Protein AF-A0AAD5H334-F1 (afdb_monomer)

Secondary structure (DSSP, 8-state):
-HHHHHHHHT--TT---PPP----TTSS---EEE--TTSPPPEEE----SHHHHHHHHHHHH-PPPPHHHHHHHHHHHHHHHHHHTT-HHHHHHHHHHHHHT--SSSHHHHHHHHHHHHHHTT-HHHHHHHHHHHHHHSPTT-THHHHHHHHHHHHTT-HHHHHHHHHHHHHH-GGGGGSHHHHHHHHHHHHHHHHHHT--

Foldseek 3Di:
DLLLVLLVQLVFPPDDRDDDDDPCPPVQADWDWDDDPVRPDIDIGGRCHANVSSCVVCCVPPVRDDDPLSRQLSVLQVVLVVCVVVVVLVSSLVSLVVSVVSVDPGCNLVSLLSNLVSCVVVVNLVSSLVSLVVSVVSDDQPPCSSLLSNLSSCVSVLVLVVNVVSLVVSCVSPVCVCVDPSSVVSVVSSVVSVVVVVPPD

Nearest PDB structures (foldseek):
  5l0y-assembly2_B  TM=8.635E-01  e=3.531E-05  Thermochaetoides thermophila DSM 1495
  5l0y-assembly5_H  TM=8.875E-01  e=8.876E-05  Thermochaetoides thermophila DSM 1495
  5l0y-assembly1_A  TM=8.375E-01  e=4.959E-05  Thermochaetoides thermophila DSM 1495
  8rtc-assembly2_B  TM=5.142E-01  e=1.636E-01  Bacillus phage phi3T
  8rsv-assembly1_A  TM=4.887E-01  e=3.732E-01  Bacillus phage phi3T

Structure (mmCIF, N/CA/C/O backbone):
data_AF-A0AAD5H334-F1
#
_entry.id   AF-A0AAD5H334-F1
#
loop_
_atom_site.group_PDB
_atom_site.id
_atom_site.type_symbol
_atom_site.label_atom_id
_atom_site.label_alt_id
_atom_site.label_comp_id
_atom_site.label_asym_id
_atom_site.label_entity_id
_atom_site.label_seq_id
_atom_site.pdbx_PDB_ins_code
_atom_site.Cartn_x
_atom_site.Cartn_y
_atom_site.Cartn_z
_atom_site.occupancy
_atom_site.B_iso_or_equiv
_atom_site.auth_seq_id
_atom_site.auth_comp_id
_atom_site.auth_asym_id
_atom_site.auth_atom_id
_atom_site.pdbx_PDB_model_num
ATOM 1 N N . MET A 1 1 ? 2.059 -2.310 13.228 1.00 66.44 1 MET A N 1
ATOM 2 C CA . MET A 1 1 ? 1.045 -3.374 13.447 1.00 66.44 1 MET A CA 1
ATOM 3 C C . MET A 1 1 ? -0.263 -2.954 12.789 1.00 66.44 1 MET A C 1
ATOM 5 O O . MET A 1 1 ? -0.715 -1.853 13.058 1.00 66.44 1 MET A O 1
ATOM 9 N N . GLN A 1 2 ? -0.859 -3.772 11.913 1.00 74.19 2 GLN A N 1
ATOM 10 C CA . GLN A 1 2 ? -2.023 -3.352 11.103 1.00 74.19 2 GLN A CA 1
ATOM 11 C C . GLN A 1 2 ? -3.298 -3.103 11.928 1.00 74.19 2 GLN A C 1
ATOM 13 O O . GLN A 1 2 ? -4.082 -2.230 11.578 1.00 74.19 2 GLN A O 1
ATOM 18 N N . VAL A 1 3 ? -3.470 -3.823 13.042 1.00 79.19 3 VAL A N 1
ATOM 19 C CA . VAL A 1 3 ? -4.592 -3.620 13.978 1.00 79.19 3 VAL A CA 1
ATOM 20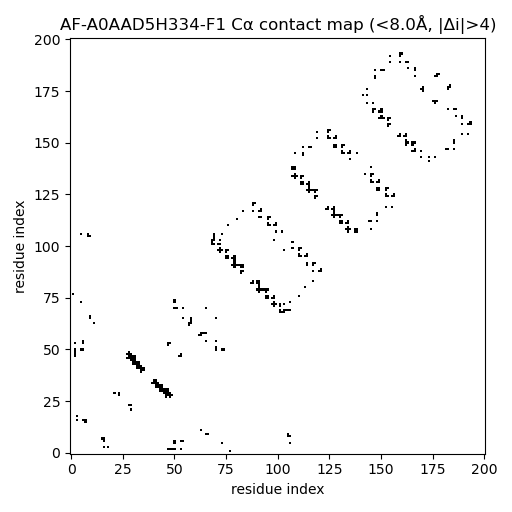 C C . VAL A 1 3 ? -4.486 -2.279 14.711 1.00 79.19 3 VAL A C 1
ATOM 22 O O . VAL A 1 3 ? -5.488 -1.610 14.919 1.00 79.19 3 VAL A O 1
ATOM 25 N N . LEU A 1 4 ? -3.264 -1.844 15.037 1.00 80.06 4 LEU A N 1
ATOM 26 C CA . LEU A 1 4 ? -3.029 -0.520 15.618 1.00 80.06 4 LEU A CA 1
ATOM 27 C C . LEU A 1 4 ? -3.427 0.590 14.639 1.00 80.06 4 LEU A C 1
ATOM 29 O O . LEU A 1 4 ? -4.038 1.571 15.044 1.00 80.06 4 LEU A O 1
ATOM 33 N N . GLN A 1 5 ? -3.083 0.430 13.356 1.00 80.75 5 GLN A N 1
ATOM 34 C CA . GLN A 1 5 ? -3.473 1.399 12.335 1.00 80.75 5 GLN A CA 1
ATOM 35 C C . GLN A 1 5 ? -4.995 1.439 12.172 1.00 80.75 5 GLN A C 1
ATOM 37 O O . GLN A 1 5 ? -5.550 2.522 12.166 1.00 80.75 5 GLN A O 1
ATOM 42 N N . PHE A 1 6 ? -5.673 0.286 12.171 1.00 84.19 6 PHE A N 1
ATOM 43 C CA . PHE A 1 6 ? -7.139 0.233 12.168 1.00 84.19 6 PHE A CA 1
ATOM 44 C C . PHE A 1 6 ? -7.762 1.005 13.344 1.00 84.19 6 PHE A C 1
ATOM 46 O O . PHE A 1 6 ? -8.665 1.807 13.141 1.00 84.19 6 PHE A O 1
ATOM 53 N N . ALA A 1 7 ? -7.246 0.821 14.563 1.00 82.19 7 ALA A N 1
ATOM 54 C CA . ALA A 1 7 ? -7.735 1.555 15.731 1.00 82.19 7 ALA A CA 1
ATOM 55 C C . ALA A 1 7 ? -7.525 3.078 15.614 1.00 82.19 7 ALA A C 1
ATOM 57 O O . ALA A 1 7 ? -8.350 3.845 16.099 1.00 82.19 7 ALA A O 1
ATOM 58 N N . ARG A 1 8 ? -6.448 3.521 14.950 1.00 85.50 8 ARG A N 1
ATOM 59 C CA . ARG A 1 8 ? -6.209 4.941 14.637 1.00 85.50 8 ARG A CA 1
ATOM 60 C C . ARG A 1 8 ? -7.135 5.461 13.545 1.00 85.50 8 ARG A C 1
ATOM 62 O O . ARG A 1 8 ? -7.644 6.566 13.675 1.00 85.50 8 ARG A O 1
ATOM 69 N N . ASP A 1 9 ? -7.355 4.665 12.502 1.00 83.25 9 ASP A N 1
ATOM 70 C CA . ASP A 1 9 ? -8.185 5.020 11.347 1.00 83.25 9 ASP A CA 1
ATOM 71 C C . ASP A 1 9 ? -9.657 5.223 11.740 1.00 83.25 9 ASP A C 1
ATOM 73 O O . ASP A 1 9 ? -10.353 5.990 11.086 1.00 83.25 9 ASP A O 1
ATOM 77 N N . LEU A 1 10 ? -10.115 4.600 12.835 1.00 81.38 10 LEU A N 1
ATOM 78 C CA . LEU A 1 10 ? -11.442 4.855 13.409 1.00 81.38 10 LEU A CA 1
ATOM 79 C C . LEU A 1 10 ? -11.602 6.267 13.987 1.00 81.38 10 LEU A C 1
ATOM 81 O O . LEU A 1 10 ? -12.734 6.697 14.188 1.00 81.38 10 LEU A O 1
ATOM 85 N N . ALA A 1 11 ? -10.494 6.961 14.280 1.00 77.44 11 ALA A N 1
ATOM 86 C CA . ALA A 1 11 ? -10.460 8.347 14.749 1.00 77.44 11 ALA A CA 1
ATOM 87 C C . ALA A 1 11 ? -11.498 8.660 15.847 1.00 77.44 11 ALA A C 1
ATOM 89 O O . ALA A 1 11 ? -12.147 9.707 15.828 1.00 77.44 11 ALA A O 1
ATOM 90 N N . VAL A 1 12 ? -11.675 7.733 16.798 1.00 80.69 12 VAL A N 1
ATOM 91 C CA . VAL A 1 12 ? -12.713 7.849 17.828 1.00 80.69 12 VAL A CA 1
ATOM 92 C C . VAL A 1 12 ? -12.460 9.110 18.670 1.00 80.69 12 VAL A C 1
ATOM 94 O O . VAL A 1 12 ? -11.380 9.237 19.257 1.00 80.69 12 VAL A O 1
ATOM 97 N N . PRO A 1 13 ? -13.426 10.045 18.761 1.00 78.81 13 PRO A N 1
ATOM 98 C CA . PRO A 1 13 ? -13.242 11.286 19.504 1.00 78.81 13 PRO A CA 1
ATOM 99 C C . PRO A 1 13 ? -12.863 11.038 20.966 1.00 78.81 13 PRO A C 1
ATOM 101 O O . PRO A 1 13 ? -13.497 10.242 21.656 1.00 78.81 13 PRO A O 1
ATOM 104 N N . GLY A 1 14 ? -11.833 11.738 21.444 1.00 81.12 14 GLY A N 1
ATOM 105 C CA . GLY A 1 14 ? -11.356 11.619 22.826 1.00 81.12 14 GLY A CA 1
ATOM 106 C C . GLY A 1 14 ? -10.486 10.389 23.109 1.00 81.12 14 GLY A C 1
ATOM 107 O O . GLY A 1 14 ? -10.104 10.192 24.259 1.00 81.12 14 GLY A O 1
ATOM 108 N N . ILE A 1 15 ? -10.141 9.589 22.092 1.00 83.50 15 ILE A N 1
ATOM 109 C CA . ILE A 1 15 ? -9.235 8.443 22.230 1.00 83.50 15 ILE A CA 1
ATOM 110 C C . ILE A 1 15 ? -7.931 8.710 21.487 1.00 83.50 15 ILE A C 1
ATOM 112 O O . ILE A 1 15 ? -7.916 8.941 20.279 1.00 83.50 15 ILE A O 1
ATOM 116 N N . GLU A 1 16 ? -6.816 8.586 22.202 1.00 86.81 16 GLU A N 1
ATOM 117 C CA . GLU A 1 16 ? -5.483 8.568 21.611 1.00 86.81 16 GLU A CA 1
ATOM 118 C C . GLU A 1 16 ? -4.938 7.134 21.562 1.00 86.81 16 GLU A C 1
ATOM 120 O O . GLU A 1 16 ? -4.907 6.423 22.566 1.00 86.81 16 GLU A O 1
ATOM 125 N N . VAL A 1 17 ? -4.482 6.697 20.383 1.00 86.38 17 VAL A N 1
ATOM 126 C CA . VAL A 1 17 ? -3.959 5.339 20.172 1.00 86.38 17 VAL A CA 1
ATOM 127 C C . VAL A 1 17 ? -2.437 5.365 19.995 1.00 86.38 17 VAL A C 1
ATOM 129 O O . VAL A 1 17 ? -1.897 5.574 18.896 1.00 86.38 17 VAL A O 1
ATOM 132 N N . VAL A 1 18 ? -1.731 5.085 21.092 1.00 84.44 18 VAL A N 1
ATOM 133 C CA . VAL A 1 18 ? -0.262 5.077 21.169 1.00 84.44 18 VAL A CA 1
ATOM 134 C C . VAL A 1 18 ? 0.281 3.644 21.150 1.00 84.44 18 VAL A C 1
ATOM 136 O O . VAL A 1 18 ? -0.310 2.723 21.708 1.00 84.44 18 VAL A O 1
ATOM 139 N N . SER A 1 19 ? 1.425 3.438 20.492 1.00 82.00 19 SER A N 1
ATOM 140 C CA . SER A 1 19 ? 2.134 2.154 20.513 1.00 82.00 19 SER A CA 1
ATOM 141 C C . SER A 1 19 ? 3.192 2.152 21.609 1.00 82.00 19 SER A C 1
ATOM 143 O O . SER A 1 19 ? 4.141 2.926 21.533 1.00 82.00 19 SER A O 1
ATOM 145 N N . CYS A 1 20 ? 3.113 1.213 22.547 1.00 70.69 20 CYS A N 1
ATOM 146 C CA . CYS A 1 20 ? 4.244 0.797 23.374 1.00 70.69 20 CYS A CA 1
ATOM 147 C C . CYS A 1 20 ? 4.800 -0.510 22.779 1.00 70.69 20 CYS A C 1
ATOM 149 O O . CYS A 1 20 ? 4.054 -1.460 22.555 1.00 70.69 20 CYS A O 1
ATOM 151 N N . GLY A 1 21 ? 6.073 -0.510 22.369 1.00 64.00 21 GLY A N 1
ATOM 152 C CA . GLY A 1 21 ? 6.665 -1.510 21.468 1.00 64.00 21 GLY A CA 1
ATOM 153 C C . GLY A 1 21 ? 6.257 -2.965 21.742 1.00 64.00 21 GLY A C 1
ATOM 154 O O . GLY A 1 21 ? 6.531 -3.512 22.805 1.00 64.00 21 GLY A O 1
ATOM 155 N N . CYS A 1 22 ? 5.638 -3.611 20.751 1.00 62.97 22 CYS A N 1
ATOM 156 C CA . CYS A 1 22 ? 5.404 -5.052 20.753 1.00 62.97 22 CYS A CA 1
ATOM 157 C C . CYS A 1 22 ? 6.474 -5.725 19.886 1.00 62.97 22 CYS A C 1
ATOM 159 O O . CYS A 1 22 ? 6.610 -5.390 18.711 1.00 62.97 22 CYS A O 1
ATOM 161 N N . LEU A 1 23 ? 7.199 -6.696 20.449 1.00 55.97 23 LEU A N 1
ATOM 162 C CA . LEU A 1 23 ? 8.249 -7.450 19.747 1.00 55.97 23 LEU A CA 1
ATOM 163 C C . LEU A 1 23 ? 7.701 -8.426 18.688 1.00 55.97 23 LEU A C 1
ATOM 165 O O . LEU A 1 23 ? 8.476 -9.024 17.952 1.00 55.97 23 LEU A O 1
ATOM 169 N N . GLY A 1 24 ? 6.380 -8.644 18.627 1.00 56.94 24 GLY A N 1
ATOM 170 C CA . GLY A 1 24 ? 5.733 -9.494 17.615 1.00 56.94 24 GLY A CA 1
ATOM 171 C C . GLY A 1 24 ? 6.076 -10.992 17.673 1.00 56.94 24 GLY A C 1
ATOM 172 O O . GLY A 1 24 ? 5.556 -11.756 16.867 1.00 56.94 24 GLY A O 1
ATOM 173 N N . ALA A 1 2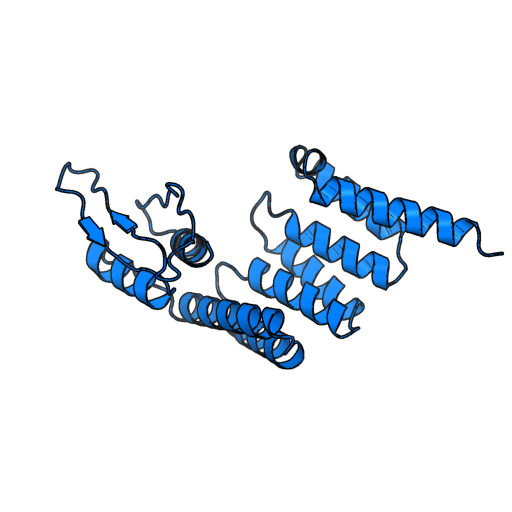5 ? 6.901 -11.432 18.627 1.00 55.56 25 ALA A N 1
ATOM 174 C CA . ALA A 1 25 ? 7.494 -12.771 18.635 1.00 55.56 25 ALA A CA 1
ATOM 175 C C . ALA A 1 25 ? 6.529 -13.920 19.000 1.00 55.56 25 ALA A C 1
ATOM 177 O O . ALA A 1 25 ? 6.807 -15.068 18.676 1.00 55.56 25 ALA A O 1
ATOM 178 N N . CYS A 1 26 ? 5.398 -13.647 19.664 1.00 64.31 26 CYS A N 1
ATOM 179 C CA . CYS A 1 26 ? 4.500 -14.694 20.179 1.00 64.31 26 CYS A CA 1
ATOM 180 C C . CYS A 1 26 ? 3.333 -15.068 19.247 1.00 64.31 26 CYS A C 1
ATOM 182 O O . CYS A 1 26 ? 2.524 -15.923 19.603 1.00 64.31 26 CYS A O 1
ATOM 184 N N . GLY A 1 27 ? 3.160 -14.378 18.111 1.00 62.62 27 GLY A N 1
ATOM 185 C CA . GLY A 1 27 ? 2.078 -14.639 17.145 1.00 62.62 27 GLY A CA 1
ATOM 186 C C . GLY A 1 27 ? 0.645 -14.382 17.643 1.00 62.62 27 GLY A C 1
ATOM 187 O O . GLY A 1 27 ? -0.298 -14.456 16.864 1.00 62.62 27 GLY A O 1
ATOM 188 N N . SER A 1 28 ? 0.458 -14.030 18.917 1.00 69.94 28 SER A N 1
ATOM 189 C CA . SER A 1 28 ? -0.863 -13.946 19.555 1.00 69.94 28 SER A CA 1
ATOM 190 C C . SER A 1 28 ? -1.507 -12.552 19.468 1.00 69.94 28 SER A C 1
ATOM 192 O O . SER A 1 28 ? -2.556 -12.314 20.062 1.00 69.94 28 SER A O 1
ATOM 194 N N . GLY A 1 29 ? -0.889 -11.623 18.732 1.00 69.00 29 GLY A N 1
ATOM 195 C CA . GLY A 1 29 ? -1.313 -10.224 18.620 1.00 69.00 29 GLY A CA 1
ATOM 196 C C . GLY A 1 29 ? -0.885 -9.335 19.795 1.00 69.00 29 GLY A C 1
ATOM 197 O O . GLY A 1 29 ? -0.339 -9.826 20.783 1.00 69.00 29 GLY A O 1
ATOM 198 N N . PRO A 1 30 ? -1.105 -8.013 19.683 1.00 75.38 30 PRO A N 1
ATOM 199 C CA . PRO A 1 30 ? -0.779 -7.062 20.733 1.00 75.38 30 PRO A CA 1
ATOM 200 C C . PRO A 1 30 ? -1.735 -7.217 21.923 1.00 75.38 30 PRO A C 1
ATOM 202 O O . PRO A 1 30 ? -2.908 -7.562 21.765 1.00 75.38 30 PRO A O 1
ATOM 205 N N . ASN A 1 31 ? -1.232 -6.910 23.115 1.00 82.81 31 ASN A N 1
ATOM 206 C CA . ASN A 1 31 ? -2.083 -6.581 24.253 1.00 82.81 31 ASN A CA 1
ATOM 207 C C . ASN A 1 31 ? -2.373 -5.077 24.202 1.00 82.81 31 ASN A C 1
ATOM 209 O O . ASN A 1 31 ? -1.505 -4.303 23.796 1.00 82.81 31 ASN A O 1
ATOM 213 N N . VAL A 1 32 ? -3.575 -4.673 24.603 1.00 84.56 32 VAL A N 1
ATOM 214 C CA . VAL A 1 32 ? -3.997 -3.271 24.648 1.00 84.56 32 VAL A CA 1
ATOM 215 C C . VAL A 1 32 ? -4.243 -2.887 26.098 1.00 84.56 32 VAL A C 1
ATOM 217 O O . VAL A 1 32 ? -4.929 -3.606 26.821 1.00 84.56 32 VAL A O 1
ATOM 220 N N . ALA A 1 33 ? -3.671 -1.764 26.521 1.00 85.44 33 ALA A N 1
ATOM 221 C CA . ALA A 1 33 ? -3.988 -1.135 27.792 1.00 85.44 33 ALA A CA 1
ATOM 222 C C . ALA A 1 33 ? -4.868 0.084 27.516 1.00 85.44 33 ALA A C 1
ATOM 224 O O . ALA A 1 33 ? -4.463 0.991 26.790 1.00 85.44 33 ALA A O 1
ATOM 225 N N . VAL A 1 34 ? -6.065 0.091 28.086 1.00 86.00 34 VAL A N 1
ATOM 226 C CA . VAL A 1 34 ? -6.945 1.255 28.116 1.00 86.00 34 VAL A CA 1
ATOM 227 C C . VAL A 1 34 ? -6.626 2.018 29.390 1.00 86.00 34 VAL A C 1
ATOM 229 O O . VAL A 1 34 ? -6.683 1.444 30.478 1.00 86.00 34 VAL A O 1
ATOM 232 N N . ILE A 1 35 ? -6.289 3.297 29.250 1.00 86.94 35 ILE A N 1
ATOM 233 C CA . ILE A 1 35 ? -5.942 4.179 30.364 1.00 86.94 35 ILE A CA 1
ATOM 234 C C . ILE A 1 35 ? -6.994 5.294 30.428 1.00 86.94 35 ILE A C 1
ATOM 236 O O . ILE A 1 35 ? -6.928 6.233 29.634 1.00 86.94 35 ILE A O 1
ATOM 240 N N . PRO A 1 36 ? -7.985 5.188 31.327 1.00 83.62 36 PRO A N 1
ATOM 241 C CA . PRO A 1 36 ? -8.981 6.234 31.526 1.00 83.62 36 PRO A CA 1
ATOM 242 C C . PRO A 1 36 ? -8.354 7.524 32.076 1.00 83.62 36 PRO A C 1
ATOM 244 O O . PRO A 1 36 ? -7.482 7.485 32.945 1.00 83.62 36 PRO A O 1
ATOM 247 N N . LEU A 1 37 ? -8.810 8.680 31.584 1.00 84.06 37 LEU A N 1
ATOM 248 C CA . LEU A 1 37 ? -8.315 9.994 32.027 1.00 84.06 37 LEU A CA 1
ATOM 249 C C . LEU A 1 37 ? -8.918 10.454 33.362 1.00 84.06 37 LEU A C 1
ATOM 251 O O . LEU A 1 37 ? -8.383 11.355 34.001 1.00 84.06 37 LEU A O 1
ATOM 255 N N . ASP A 1 38 ? -10.016 9.837 33.792 1.00 85.00 38 ASP A N 1
ATOM 256 C CA . ASP A 1 38 ? -10.699 10.125 35.059 1.00 85.00 38 ASP A CA 1
ATOM 257 C C . ASP A 1 38 ? -10.027 9.468 36.281 1.00 85.00 38 ASP A C 1
ATOM 259 O O . ASP A 1 38 ? -10.514 9.591 37.405 1.00 85.00 38 ASP A O 1
ATOM 263 N N . GLY A 1 39 ? -8.899 8.781 36.072 1.00 82.44 39 GLY A N 1
ATOM 264 C CA . GLY A 1 39 ? -8.141 8.100 37.119 1.00 82.44 39 GLY A CA 1
ATOM 265 C C . GLY A 1 39 ? -8.689 6.722 37.493 1.00 82.44 39 GLY A C 1
ATOM 266 O O . GLY A 1 39 ? -8.186 6.116 38.442 1.00 82.44 39 GLY A O 1
ATOM 267 N N . THR A 1 40 ? -9.689 6.202 36.772 1.00 86.94 40 THR A N 1
ATOM 268 C CA . THR A 1 40 ? -10.139 4.816 36.957 1.00 86.94 40 THR A CA 1
ATOM 269 C C . THR A 1 40 ? -9.060 3.807 36.541 1.00 86.94 40 THR A C 1
ATOM 271 O O . THR A 1 40 ? -8.126 4.111 35.794 1.00 86.94 40 THR A O 1
ATOM 274 N N . ALA A 1 41 ? -9.136 2.595 37.102 1.00 84.88 41 ALA A N 1
ATOM 275 C CA . ALA A 1 41 ? -8.086 1.592 36.948 1.00 84.88 41 ALA A CA 1
ATOM 276 C C . ALA A 1 41 ? -7.887 1.193 35.468 1.00 84.88 41 ALA A C 1
ATOM 278 O O . ALA A 1 41 ? -8.877 0.954 34.771 1.00 84.88 41 ALA A O 1
ATOM 279 N N . PRO A 1 42 ? -6.633 1.053 34.988 1.00 85.31 42 PRO A N 1
ATOM 280 C CA . PRO A 1 42 ? -6.374 0.652 33.612 1.00 85.31 42 PRO A CA 1
ATOM 281 C C . PRO A 1 42 ? -6.929 -0.742 33.314 1.00 85.31 42 PRO A C 1
ATOM 283 O O . PRO A 1 42 ? -6.702 -1.688 34.074 1.00 85.31 42 PRO A O 1
ATOM 286 N N . LEU A 1 43 ? -7.587 -0.892 32.166 1.00 85.56 43 LEU A N 1
ATOM 287 C CA . LEU A 1 43 ? -8.050 -2.187 31.671 1.00 85.56 43 LEU A CA 1
ATOM 288 C C . LEU A 1 43 ? -7.015 -2.758 30.701 1.00 85.56 43 LEU A C 1
ATOM 290 O O . LEU A 1 43 ? -6.668 -2.125 29.707 1.00 85.56 43 LEU A O 1
ATOM 294 N N . VAL A 1 44 ? -6.539 -3.976 30.963 1.00 85.75 44 VAL A N 1
ATOM 295 C CA . VAL A 1 44 ? -5.595 -4.672 30.078 1.00 85.75 44 VAL A CA 1
ATOM 296 C C . VAL A 1 44 ? -6.305 -5.801 29.349 1.00 85.75 44 VAL A C 1
ATOM 298 O O . VAL A 1 44 ? -6.677 -6.811 29.946 1.00 85.75 44 VAL A O 1
ATOM 301 N N . LEU A 1 45 ? -6.427 -5.652 28.035 1.00 84.50 45 LEU A N 1
ATOM 302 C CA . LEU A 1 45 ? -7.002 -6.643 27.139 1.00 84.50 45 LEU A CA 1
ATOM 303 C C . LEU A 1 45 ? -5.895 -7.376 26.394 1.00 84.50 45 LEU A C 1
ATOM 305 O O . LEU A 1 45 ? -4.917 -6.784 25.930 1.00 84.50 45 LEU A O 1
ATOM 309 N N . ARG A 1 46 ? -6.037 -8.695 26.290 1.00 84.69 46 ARG A N 1
ATOM 310 C CA . ARG A 1 46 ? -5.015 -9.557 25.695 1.00 84.69 46 ARG A CA 1
ATOM 311 C C . ARG A 1 46 ? -5.422 -10.004 24.299 1.00 84.69 46 ARG A C 1
ATOM 313 O O . ARG A 1 46 ? -6.596 -10.246 24.039 1.00 84.69 46 ARG A O 1
ATOM 320 N N . HIS A 1 47 ? -4.431 -10.182 23.429 1.00 82.06 47 HIS A N 1
ATOM 321 C CA . HIS A 1 47 ? -4.603 -10.830 22.124 1.00 82.06 47 HIS A CA 1
ATOM 322 C C . HIS A 1 47 ? -5.567 -10.114 21.160 1.00 82.06 47 HIS A C 1
ATOM 324 O O . HIS A 1 47 ? -6.399 -10.752 20.504 1.00 82.06 47 HIS A O 1
ATOM 330 N N . ILE A 1 48 ? -5.441 -8.792 21.026 1.00 83.94 48 ILE A N 1
ATOM 331 C CA . ILE A 1 48 ? -6.225 -7.980 20.080 1.00 83.94 48 ILE A CA 1
ATOM 332 C C . ILE A 1 48 ? -5.597 -8.081 18.681 1.00 83.94 48 ILE A C 1
ATOM 334 O O . ILE A 1 48 ? -5.020 -7.140 18.142 1.00 83.94 48 ILE A O 1
ATOM 338 N N . SER A 1 49 ? -5.622 -9.290 18.118 1.00 82.19 49 SER A N 1
ATOM 339 C CA . SER A 1 49 ? -4.905 -9.662 16.891 1.00 82.19 49 SER A CA 1
ATOM 340 C C . SER A 1 49 ? -5.673 -9.391 15.596 1.00 82.19 49 SER A C 1
ATOM 342 O O . SER A 1 49 ? -5.079 -9.473 14.520 1.00 82.19 49 SER A O 1
ATOM 344 N N . THR A 1 50 ? -6.963 -9.055 15.675 1.00 84.81 50 THR A N 1
ATOM 345 C CA . THR A 1 50 ? -7.831 -8.836 14.511 1.00 84.81 50 THR A CA 1
ATOM 346 C C . THR A 1 50 ? -8.541 -7.482 14.587 1.00 84.81 50 THR A C 1
ATOM 348 O O . THR A 1 50 ? -8.782 -6.987 15.692 1.00 84.81 50 THR A O 1
ATOM 351 N N . PRO A 1 51 ? -8.918 -6.885 13.439 1.00 85.38 51 PRO A N 1
ATOM 352 C CA . PRO A 1 51 ? -9.765 -5.693 13.413 1.00 85.38 51 PRO A CA 1
ATOM 353 C C . PRO A 1 51 ? -11.079 -5.900 14.163 1.00 85.38 51 PRO A C 1
ATOM 355 O O . PRO A 1 51 ? -11.464 -5.034 14.936 1.00 85.38 51 PRO A O 1
ATOM 358 N N . GLN A 1 52 ? -11.704 -7.076 14.026 1.00 86.62 52 GLN A N 1
ATOM 359 C CA . GLN A 1 52 ? -12.922 -7.415 14.761 1.00 86.62 52 GLN A CA 1
ATOM 360 C C . GLN A 1 52 ? -12.720 -7.320 16.277 1.00 86.62 52 GLN A C 1
ATOM 362 O O . GLN A 1 52 ? -13.483 -6.640 16.947 1.00 86.62 52 GLN A O 1
ATOM 367 N N . ARG A 1 53 ? -11.645 -7.910 16.822 1.00 86.12 53 ARG A N 1
ATOM 368 C CA . ARG A 1 53 ? -11.359 -7.819 18.264 1.00 86.12 53 ARG A CA 1
ATOM 369 C C . ARG A 1 53 ? -11.089 -6.387 18.718 1.00 86.12 53 ARG A C 1
ATOM 371 O O . ARG A 1 53 ? -11.452 -6.026 19.831 1.00 86.12 53 ARG A O 1
ATOM 378 N N . ALA A 1 54 ? -10.444 -5.576 17.879 1.00 85.56 54 ALA A N 1
ATOM 379 C CA . ALA A 1 54 ? -10.242 -4.160 18.172 1.00 85.56 54 ALA A CA 1
ATOM 380 C C . ALA A 1 54 ? -11.568 -3.382 18.149 1.00 85.56 54 ALA A C 1
ATOM 382 O O . ALA A 1 54 ? -11.792 -2.538 19.009 1.00 85.56 54 ALA A O 1
ATOM 383 N N . ALA A 1 55 ? -12.460 -3.694 17.209 1.00 86.25 55 ALA A N 1
ATOM 384 C CA . ALA A 1 55 ? -13.793 -3.112 17.131 1.00 86.25 55 ALA A CA 1
ATOM 385 C C . ALA A 1 55 ? -14.660 -3.498 18.340 1.00 86.25 55 ALA A C 1
ATOM 387 O O . ALA A 1 55 ? -15.296 -2.632 18.935 1.00 86.25 55 ALA A O 1
ATOM 388 N N . ASP A 1 56 ? -14.650 -4.774 18.734 1.00 85.69 56 ASP A N 1
ATOM 389 C CA . ASP A 1 56 ? -15.357 -5.279 19.918 1.00 85.69 56 ASP A CA 1
ATOM 390 C C . ASP A 1 56 ? -14.884 -4.554 21.180 1.00 85.69 56 ASP A C 1
ATOM 392 O O . ASP A 1 56 ? -15.698 -3.987 21.904 1.00 85.69 56 ASP A O 1
ATOM 396 N N . MET A 1 57 ? -13.564 -4.452 21.365 1.00 85.56 57 MET A N 1
ATOM 397 C CA . MET A 1 57 ? -12.977 -3.668 22.449 1.00 85.56 57 MET A CA 1
ATOM 398 C C . MET A 1 57 ? -13.471 -2.216 22.442 1.00 85.56 57 MET A C 1
ATOM 400 O O . MET A 1 57 ? -13.882 -1.708 23.480 1.00 85.56 57 MET A O 1
ATOM 404 N N . LEU A 1 58 ? -13.371 -1.509 21.312 1.00 83.44 58 LEU A N 1
ATOM 405 C CA . LEU A 1 58 ? -13.715 -0.082 21.253 1.00 83.44 58 LEU A CA 1
ATOM 406 C C . LEU A 1 58 ? -15.202 0.160 21.534 1.00 83.44 58 LEU A C 1
ATOM 408 O O . LEU A 1 58 ? -15.556 1.165 22.155 1.00 83.44 58 LEU A O 1
ATOM 412 N N . ARG A 1 59 ? -16.065 -0.778 21.132 1.00 84.12 59 ARG A N 1
ATOM 413 C CA . ARG A 1 59 ? -17.487 -0.767 21.491 1.00 84.12 59 ARG A CA 1
ATOM 414 C C . ARG A 1 59 ? -17.689 -0.934 22.991 1.00 84.12 59 ARG A C 1
ATOM 416 O O . ARG A 1 59 ? -18.423 -0.150 23.581 1.00 84.12 59 ARG A O 1
ATOM 423 N N . GLU A 1 60 ? -17.032 -1.915 23.604 1.00 81.31 60 GLU A N 1
ATOM 424 C CA . GLU A 1 60 ? -17.186 -2.211 25.034 1.00 81.31 60 GLU A CA 1
ATOM 425 C C . GLU A 1 60 ? -16.632 -1.101 25.932 1.00 81.31 60 GLU A C 1
ATOM 427 O O . GLU A 1 60 ? -17.256 -0.724 26.919 1.00 81.31 60 GLU A O 1
ATOM 432 N N . VAL A 1 61 ? -15.463 -0.568 25.589 1.00 80.31 61 VAL A N 1
ATOM 433 C CA . VAL A 1 61 ? -14.722 0.357 26.452 1.00 80.31 61 VAL A CA 1
ATOM 434 C C . VAL A 1 61 ? -15.180 1.800 26.264 1.00 80.31 61 VAL A C 1
ATOM 436 O O . VAL A 1 61 ? -15.191 2.575 27.217 1.00 80.31 61 VAL A O 1
ATOM 439 N N . CYS A 1 62 ? -15.539 2.181 25.038 1.00 76.81 62 CYS A N 1
ATOM 440 C CA . CYS A 1 62 ? -15.742 3.584 24.678 1.00 76.81 62 CYS A CA 1
ATOM 441 C C . CYS A 1 62 ? -17.099 3.859 24.028 1.00 76.81 62 CYS A C 1
ATOM 443 O O . CYS A 1 62 ? -17.327 4.979 23.576 1.00 76.81 62 CYS A O 1
ATOM 445 N N . CYS A 1 63 ? -17.986 2.859 23.943 1.00 77.44 63 CYS A N 1
ATOM 446 C CA . CYS A 1 63 ? -19.262 2.957 23.225 1.00 77.44 63 CYS A CA 1
ATOM 447 C C . CYS A 1 63 ? -19.098 3.472 21.779 1.00 77.44 63 CYS A C 1
ATOM 449 O O . CYS A 1 63 ? -20.008 4.090 21.225 1.00 77.44 63 CYS A O 1
ATOM 451 N N . ALA A 1 64 ? -17.928 3.245 21.168 1.00 77.44 64 ALA A N 1
ATOM 452 C CA . ALA A 1 64 ? -17.601 3.786 19.857 1.00 77.44 64 ALA A CA 1
ATOM 453 C C . ALA A 1 64 ? -18.393 3.063 18.764 1.00 77.44 64 ALA A C 1
ATOM 455 O O . ALA A 1 64 ? -18.429 1.832 18.725 1.00 77.44 64 ALA A O 1
ATOM 456 N N . GLN A 1 65 ? -18.990 3.813 17.839 1.00 77.62 65 GLN A N 1
ATOM 457 C CA . GLN A 1 65 ? -19.539 3.221 16.624 1.00 77.62 65 GLN A CA 1
ATOM 458 C C . GLN A 1 65 ? -18.397 2.900 15.662 1.00 77.62 65 GLN A C 1
ATOM 460 O O . GLN A 1 65 ? -17.578 3.756 15.339 1.00 77.62 65 GLN A O 1
ATOM 465 N N . VAL A 1 66 ? -18.346 1.646 15.222 1.00 78.75 66 VAL A N 1
ATOM 466 C CA . VAL A 1 66 ? -17.376 1.172 14.236 1.00 78.75 66 VAL A CA 1
ATOM 467 C C . VAL A 1 66 ? -18.106 1.036 12.912 1.00 78.75 66 VAL A C 1
ATOM 469 O O . VAL A 1 66 ? -19.058 0.265 12.818 1.00 78.75 66 VAL A O 1
ATOM 472 N N . ASP A 1 67 ? -17.656 1.784 11.908 1.00 84.25 67 ASP A N 1
ATOM 473 C CA . ASP A 1 67 ? -18.156 1.664 10.541 1.00 84.25 67 ASP A CA 1
ATOM 474 C C . ASP A 1 67 ? -17.881 0.250 10.001 1.00 84.25 67 ASP A C 1
ATOM 476 O O . ASP A 1 67 ? -16.731 -0.201 9.922 1.00 84.25 67 ASP A O 1
ATOM 480 N N . GLU A 1 68 ? -18.953 -0.453 9.642 1.00 87.06 68 GLU A N 1
ATOM 481 C CA . GLU A 1 68 ? -18.903 -1.818 9.127 1.00 87.06 68 GLU A CA 1
ATOM 482 C C . GLU A 1 68 ? -18.143 -1.895 7.795 1.00 87.06 68 GLU A C 1
ATOM 484 O O . GLU A 1 68 ? -17.388 -2.847 7.576 1.00 87.06 68 GLU A O 1
ATOM 489 N N . ALA A 1 69 ? -18.252 -0.868 6.943 1.00 89.75 69 ALA A N 1
ATOM 490 C CA . ALA A 1 69 ? -17.526 -0.805 5.679 1.00 89.75 69 ALA A CA 1
ATOM 491 C C . ALA A 1 69 ? -16.013 -0.689 5.916 1.00 89.75 69 ALA A C 1
ATOM 493 O O . ALA A 1 69 ? -15.234 -1.449 5.335 1.00 89.75 69 ALA A O 1
ATOM 494 N N . LEU A 1 70 ? -15.584 0.187 6.833 1.00 89.50 70 LEU A N 1
ATOM 495 C CA . LEU A 1 70 ? -14.175 0.332 7.217 1.00 89.50 70 LEU A CA 1
ATOM 496 C C . LEU A 1 70 ? -13.610 -0.949 7.847 1.00 89.50 70 LEU A C 1
ATOM 498 O O . LEU A 1 70 ? -12.495 -1.376 7.515 1.00 89.50 70 LEU A O 1
ATOM 502 N N . LEU A 1 71 ? -14.370 -1.577 8.748 1.00 90.81 71 LEU A N 1
ATOM 503 C CA . LEU A 1 71 ? -13.999 -2.854 9.352 1.00 90.81 71 LEU A CA 1
ATOM 504 C C . LEU A 1 71 ? -13.797 -3.915 8.267 1.00 90.81 71 LEU A C 1
ATOM 506 O O . LEU A 1 71 ? -12.731 -4.536 8.200 1.00 90.81 71 LEU A O 1
ATOM 510 N N . LYS A 1 72 ? -14.769 -4.063 7.362 1.00 93.38 72 LYS A N 1
ATOM 511 C CA . LYS A 1 72 ? -14.710 -5.074 6.310 1.00 93.38 72 LYS A CA 1
ATOM 512 C C . LYS A 1 72 ? -13.601 -4.813 5.294 1.00 93.38 72 LYS A C 1
ATOM 514 O O . LYS A 1 72 ? -12.873 -5.740 4.934 1.00 93.38 72 LYS A O 1
ATOM 519 N N . ALA A 1 73 ? -13.398 -3.562 4.892 1.00 94.44 73 ALA A N 1
ATOM 520 C CA . ALA A 1 73 ? -12.294 -3.161 4.025 1.00 94.44 73 ALA A CA 1
ATOM 521 C C . ALA A 1 73 ? -10.927 -3.476 4.660 1.00 94.44 73 ALA A C 1
ATOM 523 O O . ALA A 1 73 ? -10.002 -3.936 3.984 1.00 94.44 73 ALA A O 1
ATOM 524 N N . THR A 1 74 ? -10.801 -3.307 5.978 1.00 91.88 74 THR A N 1
ATOM 525 C CA . THR A 1 74 ? -9.581 -3.638 6.728 1.00 91.88 74 THR A CA 1
ATOM 526 C C . THR A 1 74 ? -9.339 -5.149 6.787 1.00 91.88 74 THR A C 1
ATOM 528 O O . THR A 1 74 ? -8.201 -5.593 6.605 1.00 91.88 74 THR A O 1
ATOM 531 N N . GLU A 1 75 ? -10.381 -5.959 6.982 1.00 92.31 75 GLU A N 1
ATOM 532 C CA . GLU A 1 75 ? -10.276 -7.422 6.897 1.00 92.31 75 GLU A CA 1
ATOM 533 C C . GLU A 1 75 ? -9.830 -7.885 5.507 1.00 92.31 75 GLU A C 1
ATOM 535 O O . GLU A 1 75 ? -8.911 -8.698 5.388 1.00 92.31 75 GLU A O 1
ATOM 540 N N . LEU A 1 76 ? -10.437 -7.334 4.453 1.00 96.44 76 LEU A N 1
ATOM 541 C CA . LEU A 1 76 ? -10.088 -7.637 3.066 1.00 96.44 76 LEU A CA 1
ATOM 542 C C . LEU A 1 76 ? -8.644 -7.240 2.757 1.00 96.44 76 LEU A C 1
ATOM 544 O O . LEU A 1 76 ? -7.905 -8.024 2.162 1.00 96.44 76 LEU A O 1
ATOM 548 N N . A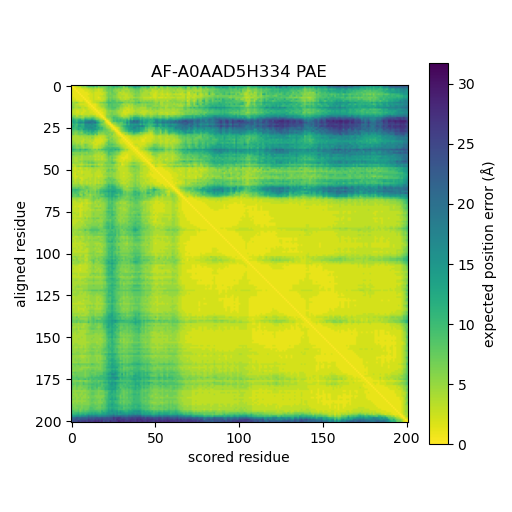RG A 1 77 ? -8.191 -6.080 3.247 1.00 95.31 77 ARG A N 1
ATOM 549 C CA . ARG A 1 77 ? -6.788 -5.658 3.153 1.00 95.31 77 ARG A CA 1
ATOM 550 C C . ARG A 1 77 ? -5.847 -6.645 3.842 1.00 95.31 77 ARG A C 1
ATOM 552 O O . ARG A 1 77 ? -4.796 -6.974 3.299 1.00 95.31 77 ARG A O 1
ATOM 559 N N . LEU A 1 78 ? -6.191 -7.127 5.035 1.00 92.62 78 LEU A N 1
ATOM 560 C CA . LEU A 1 78 ? -5.383 -8.112 5.764 1.00 92.62 78 LEU A CA 1
ATOM 561 C C . LEU A 1 78 ? -5.319 -9.459 5.044 1.00 92.62 78 LEU A C 1
ATOM 563 O O . LEU A 1 78 ? -4.236 -10.039 4.935 1.00 92.62 78 LEU A O 1
ATOM 567 N N . ALA A 1 79 ? -6.455 -9.929 4.533 1.00 93.56 79 ALA A N 1
ATOM 568 C CA . ALA A 1 79 ? -6.538 -11.147 3.740 1.00 93.56 79 ALA A CA 1
ATOM 569 C C . ALA A 1 79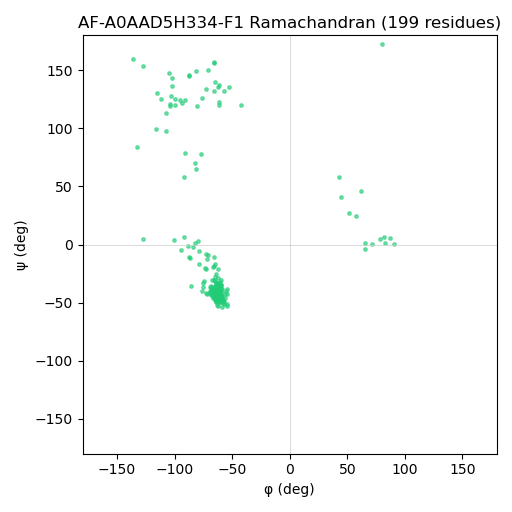 ? -5.737 -11.014 2.436 1.00 93.56 79 ALA A C 1
ATOM 571 O O . ALA A 1 79 ? -4.972 -11.915 2.099 1.00 93.56 79 ALA A O 1
ATOM 572 N N . GLY A 1 80 ? -5.840 -9.872 1.748 1.00 97.00 80 GLY A N 1
ATOM 573 C CA . GLY A 1 80 ? -5.055 -9.568 0.552 1.00 97.00 80 GLY A CA 1
ATOM 574 C C . GLY A 1 80 ? -3.556 -9.552 0.844 1.00 97.00 80 GLY A C 1
ATOM 575 O O . GLY A 1 80 ? -2.781 -10.176 0.126 1.00 97.00 80 GLY A O 1
ATOM 576 N N . ASN A 1 81 ? -3.146 -8.960 1.970 1.00 94.12 81 ASN A N 1
ATOM 577 C CA . ASN A 1 81 ? -1.751 -8.967 2.412 1.00 94.12 81 ASN A CA 1
ATOM 578 C C . ASN A 1 81 ? -1.243 -10.386 2.698 1.00 94.12 81 ASN A C 1
ATOM 580 O O . ASN A 1 81 ? -0.082 -10.694 2.436 1.00 94.12 81 ASN A O 1
ATOM 584 N N . ALA A 1 82 ? -2.084 -11.243 3.284 1.00 92.31 82 ALA A N 1
ATOM 585 C CA . ALA A 1 82 ? -1.741 -12.641 3.525 1.00 92.31 82 ALA A CA 1
ATOM 586 C C . ALA A 1 82 ? -1.610 -13.421 2.209 1.00 92.31 82 ALA A C 1
ATOM 588 O O . ALA A 1 82 ? -0.621 -14.129 2.035 1.00 92.31 82 ALA A O 1
ATOM 589 N N . ALA A 1 83 ? -2.545 -13.227 1.274 1.00 96.50 83 ALA A N 1
ATOM 590 C CA . ALA A 1 83 ? -2.499 -13.823 -0.057 1.00 96.50 83 ALA A CA 1
ATOM 591 C C . ALA A 1 83 ? -1.231 -13.401 -0.823 1.00 96.50 83 ALA A C 1
ATOM 593 O O . ALA A 1 83 ? -0.509 -14.266 -1.317 1.00 96.50 83 ALA A O 1
ATOM 594 N N . ALA A 1 84 ? -0.892 -12.107 -0.811 1.00 95.81 84 ALA A N 1
ATOM 595 C CA . ALA A 1 84 ? 0.320 -11.579 -1.437 1.00 95.81 84 ALA A CA 1
ATOM 596 C C . ALA A 1 84 ? 1.590 -12.217 -0.851 1.00 95.81 84 ALA A C 1
ATOM 598 O O . ALA A 1 84 ? 2.424 -12.720 -1.595 1.00 95.81 84 ALA A O 1
ATOM 599 N N . ARG A 1 85 ? 1.701 -12.307 0.485 1.00 95.00 85 ARG A N 1
ATOM 600 C CA . ARG A 1 85 ? 2.834 -12.991 1.141 1.00 95.00 85 ARG A CA 1
ATOM 601 C C . ARG A 1 85 ? 2.930 -14.479 0.803 1.00 95.00 85 ARG A C 1
ATOM 603 O O . ARG A 1 85 ? 4.023 -15.029 0.843 1.00 95.00 85 ARG A O 1
ATOM 610 N N . SER A 1 86 ? 1.806 -15.131 0.509 1.00 95.25 86 SER A N 1
ATOM 611 C CA . SER A 1 86 ? 1.780 -16.531 0.069 1.00 95.25 86 SER A CA 1
ATOM 612 C C . SER A 1 86 ? 2.025 -16.719 -1.434 1.00 95.25 86 SER A C 1
ATOM 614 O O . SER A 1 86 ? 2.046 -17.854 -1.897 1.00 95.25 86 SER A O 1
ATOM 616 N N . GLY A 1 87 ? 2.193 -15.633 -2.198 1.00 96.25 87 GLY A N 1
ATOM 617 C CA . GLY A 1 87 ? 2.380 -15.666 -3.651 1.00 96.25 87 GLY A CA 1
ATOM 618 C C . GLY A 1 87 ? 1.086 -15.776 -4.468 1.00 96.25 87 GLY A C 1
ATOM 619 O O . GLY A 1 87 ? 1.140 -15.789 -5.695 1.00 96.25 87 GLY A O 1
ATOM 620 N N . ASP A 1 88 ? -0.091 -15.809 -3.834 1.00 98.19 88 ASP A N 1
ATOM 621 C CA . ASP A 1 88 ? -1.383 -15.785 -4.531 1.00 98.19 88 ASP A CA 1
ATOM 622 C C . ASP A 1 88 ? -1.767 -14.341 -4.897 1.00 98.19 88 ASP A C 1
ATOM 624 O O . ASP A 1 88 ? -2.662 -13.712 -4.321 1.00 98.19 88 ASP A O 1
ATOM 628 N N . LEU A 1 89 ? -1.020 -13.792 -5.856 1.00 98.06 89 LEU A N 1
ATOM 629 C CA . LEU A 1 89 ? -1.118 -12.398 -6.285 1.00 98.06 89 LEU A CA 1
ATOM 630 C C . LEU A 1 89 ? -2.480 -12.074 -6.911 1.00 98.06 89 LEU A C 1
ATOM 632 O O . LEU A 1 89 ? -3.041 -11.005 -6.670 1.00 98.06 89 LEU A O 1
ATOM 636 N N . LYS A 1 90 ? -3.067 -13.013 -7.664 1.00 98.25 90 LYS A N 1
ATOM 637 C CA . LYS A 1 90 ? -4.396 -12.830 -8.271 1.00 98.25 90 LYS A CA 1
ATOM 638 C C . LYS A 1 90 ? -5.469 -12.674 -7.200 1.00 98.25 90 LYS A C 1
ATOM 640 O O . LYS A 1 90 ? -6.269 -11.739 -7.262 1.00 98.25 90 LYS A O 1
ATOM 645 N N . ARG A 1 91 ? -5.456 -13.544 -6.185 1.00 98.44 91 ARG A N 1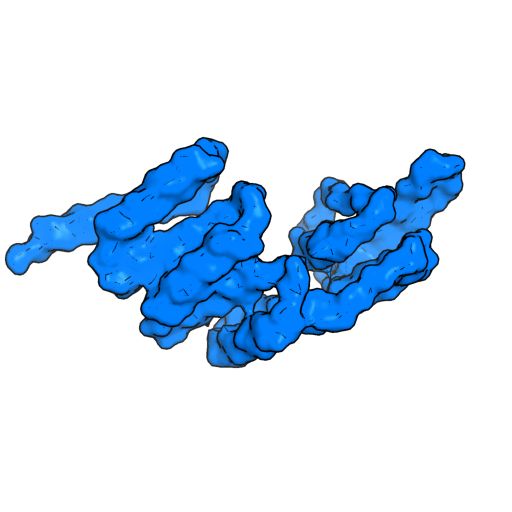
ATOM 646 C CA . ARG A 1 91 ? -6.376 -13.429 -5.053 1.00 98.44 91 ARG A CA 1
ATOM 647 C C . ARG A 1 91 ? -6.126 -12.162 -4.249 1.00 98.44 91 ARG A C 1
ATOM 649 O O . ARG A 1 91 ? -7.091 -11.519 -3.847 1.00 98.44 91 ARG A O 1
ATOM 656 N N . ALA A 1 92 ? -4.868 -11.778 -4.032 1.00 98.44 92 ALA A N 1
ATOM 657 C CA . ALA A 1 92 ? -4.541 -10.531 -3.345 1.00 98.44 92 ALA A CA 1
ATOM 658 C C . ALA A 1 92 ? -5.145 -9.312 -4.062 1.00 98.44 92 ALA A C 1
ATOM 660 O O . ALA A 1 92 ? -5.840 -8.515 -3.434 1.00 98.44 92 ALA A O 1
ATOM 661 N N . CYS A 1 93 ? -4.961 -9.215 -5.382 1.00 98.50 93 CYS A N 1
ATOM 662 C CA . CYS A 1 93 ? -5.520 -8.138 -6.198 1.00 98.50 93 CYS A CA 1
ATOM 663 C C . CYS A 1 93 ? -7.056 -8.101 -6.141 1.00 98.50 93 CYS A C 1
ATOM 665 O O . CYS A 1 93 ? -7.645 -7.025 -6.000 1.00 98.50 93 CYS A O 1
ATOM 667 N N . ALA A 1 94 ? -7.710 -9.267 -6.204 1.00 98.62 94 ALA A N 1
ATOM 668 C CA . ALA A 1 94 ? -9.162 -9.371 -6.075 1.00 98.62 94 ALA A CA 1
ATOM 669 C C . ALA A 1 94 ? -9.647 -8.891 -4.697 1.00 98.62 94 ALA A C 1
ATOM 671 O O . ALA A 1 94 ? -10.559 -8.073 -4.617 1.00 98.62 94 ALA A O 1
ATOM 672 N N . LEU A 1 95 ? -8.993 -9.323 -3.613 1.00 98.69 95 LEU A N 1
ATOM 673 C CA . LEU A 1 95 ? -9.345 -8.921 -2.247 1.00 98.69 95 LEU A CA 1
ATOM 674 C C . LEU A 1 95 ? -9.201 -7.412 -2.027 1.00 98.69 95 LEU A C 1
ATOM 676 O O . LEU A 1 95 ? -10.079 -6.801 -1.422 1.00 98.69 95 LEU A O 1
ATOM 680 N N . TYR A 1 96 ? -8.133 -6.793 -2.540 1.00 98.56 96 TYR A N 1
ATOM 681 C CA . TYR A 1 96 ? -7.991 -5.338 -2.460 1.00 98.56 96 TYR A CA 1
ATOM 682 C C . TYR A 1 96 ? -9.048 -4.603 -3.279 1.00 98.56 96 TYR A C 1
ATOM 684 O O . TYR A 1 96 ? -9.526 -3.563 -2.844 1.00 98.56 96 TYR A O 1
ATOM 692 N N . THR A 1 97 ? -9.426 -5.144 -4.438 1.00 98.62 97 THR A N 1
ATOM 693 C CA . THR A 1 97 ? -10.461 -4.552 -5.296 1.00 98.62 97 THR A CA 1
ATOM 694 C C . THR A 1 97 ? -11.813 -4.545 -4.597 1.00 98.62 97 THR A C 1
ATOM 696 O O . THR A 1 97 ? -12.390 -3.475 -4.450 1.00 98.62 97 THR A O 1
ATOM 699 N N . VAL A 1 98 ? -12.240 -5.683 -4.040 1.00 98.50 98 VAL A N 1
ATOM 700 C CA . VAL A 1 98 ? -13.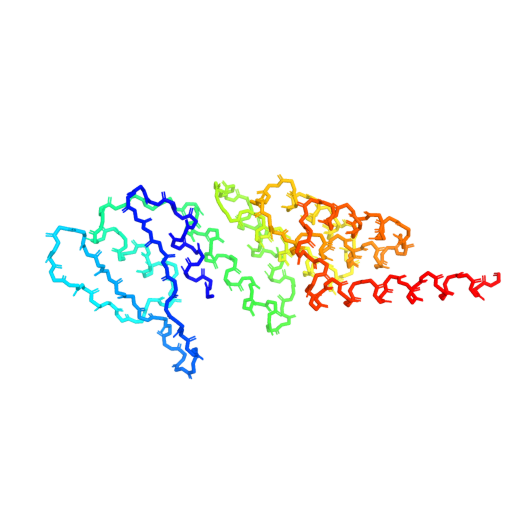470 -5.752 -3.233 1.00 98.50 98 VAL A CA 1
ATOM 701 C C . VAL A 1 98 ? -13.388 -4.805 -2.032 1.00 98.50 98 VAL A C 1
ATOM 703 O O . VAL A 1 98 ? -14.362 -4.150 -1.691 1.00 98.50 98 VAL A O 1
ATOM 706 N N . GLY A 1 99 ? -12.218 -4.679 -1.394 1.00 97.75 99 GLY A N 1
ATOM 707 C CA . GLY A 1 99 ? -12.031 -3.738 -0.285 1.00 97.75 99 GLY A CA 1
ATOM 708 C C . GLY A 1 99 ? -12.189 -2.269 -0.688 1.00 97.75 99 GLY A C 1
ATOM 709 O O . GLY A 1 99 ? -12.654 -1.472 0.121 1.00 97.75 99 GLY A O 1
ATOM 710 N N . LEU A 1 100 ? -11.808 -1.910 -1.917 1.00 97.81 100 LEU A N 1
ATOM 711 C CA . LEU A 1 100 ? -11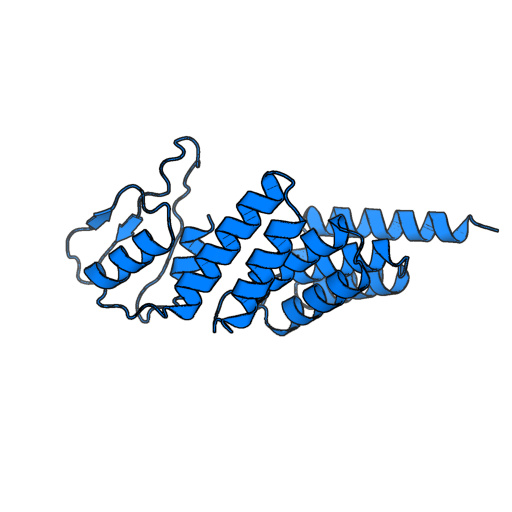.968 -0.560 -2.460 1.00 97.81 100 LEU A CA 1
ATOM 712 C C . LEU A 1 100 ? -13.419 -0.266 -2.849 1.00 97.81 100 LEU A C 1
ATOM 714 O O . LEU A 1 100 ? -13.870 0.844 -2.612 1.00 97.81 100 LEU A O 1
ATOM 718 N N . GLU A 1 101 ? -14.153 -1.255 -3.366 1.00 98.06 101 GLU A N 1
ATOM 719 C CA . GLU A 1 101 ? -15.581 -1.137 -3.717 1.00 98.06 101 GLU A CA 1
ATOM 720 C C . GLU A 1 101 ? -16.481 -0.824 -2.511 1.00 98.06 101 GLU A C 1
ATOM 722 O O . GLU A 1 101 ? -17.580 -0.302 -2.679 1.00 98.06 101 GLU A O 1
ATOM 727 N N . LEU A 1 102 ? -16.013 -1.107 -1.290 1.00 96.50 102 LEU A N 1
ATOM 728 C CA . LEU A 1 102 ? -16.694 -0.713 -0.053 1.00 96.50 102 LEU A CA 1
ATOM 729 C C . LEU A 1 102 ? -16.590 0.791 0.246 1.00 96.50 102 LEU A C 1
ATOM 731 O O . LEU A 1 102 ? -17.209 1.245 1.203 1.00 96.50 102 LEU A O 1
ATOM 735 N N . GLU A 1 103 ? -15.787 1.533 -0.526 1.00 93.94 103 GLU A N 1
ATOM 736 C CA . GLU A 1 103 ? -15.507 2.965 -0.367 1.00 93.94 103 GLU A CA 1
ATOM 737 C C . GLU A 1 103 ? -15.269 3.369 1.101 1.00 93.94 103 GLU A C 1
ATOM 739 O O . GLU A 1 103 ? -15.983 4.209 1.659 1.00 93.94 103 GLU A O 1
ATOM 744 N N . PRO A 1 104 ? -14.265 2.760 1.767 1.00 91.00 104 PRO A N 1
ATOM 745 C CA . PRO A 1 104 ? -14.007 3.040 3.168 1.00 91.00 104 PRO A CA 1
ATOM 746 C C . PRO A 1 104 ? -13.542 4.490 3.332 1.00 91.00 104 PRO A C 1
ATOM 748 O O . PRO A 1 104 ? -12.617 4.950 2.655 1.00 91.00 104 PRO A O 1
ATOM 751 N N . HIS A 1 105 ? -14.141 5.196 4.290 1.00 87.62 105 HIS A N 1
ATOM 752 C CA . HIS A 1 105 ? -13.825 6.599 4.570 1.00 87.62 105 HIS A CA 1
ATOM 753 C C . HIS A 1 105 ? -12.381 6.812 5.077 1.00 87.62 105 HIS A C 1
ATOM 755 O O . HIS A 1 105 ? -11.866 7.928 5.031 1.00 87.62 105 HIS A O 1
ATOM 761 N N . ALA A 1 106 ? -11.712 5.747 5.534 1.00 88.12 106 ALA A N 1
ATOM 762 C CA . ALA A 1 106 ? -10.314 5.736 5.954 1.00 88.12 106 ALA A CA 1
ATOM 763 C C . ALA A 1 106 ? -9.572 4.503 5.403 1.00 88.12 106 ALA A C 1
ATOM 765 O O . ALA A 1 106 ? -10.167 3.508 4.999 1.00 88.12 106 ALA A O 1
ATOM 766 N N . GLY A 1 107 ? -8.238 4.560 5.343 1.00 90.06 107 GLY A N 1
ATOM 767 C CA . GLY A 1 107 ? -7.409 3.425 4.909 1.00 90.06 107 GLY A CA 1
ATOM 768 C C . GLY A 1 107 ? -7.458 3.087 3.409 1.00 90.06 107 GLY A C 1
ATOM 769 O O . GLY A 1 107 ? -6.743 2.182 2.971 1.00 90.06 107 GLY A O 1
ATOM 770 N N . ARG A 1 108 ? -8.223 3.831 2.596 1.00 95.19 108 ARG A N 1
ATOM 771 C CA . ARG A 1 108 ? -8.303 3.665 1.132 1.00 95.19 108 ARG A CA 1
ATOM 772 C C . ARG A 1 108 ? -6.930 3.715 0.441 1.00 95.19 108 ARG A C 1
ATOM 774 O O . ARG A 1 108 ? -6.624 2.860 -0.389 1.00 95.19 108 ARG A O 1
ATOM 781 N N . HIS A 1 109 ? -6.063 4.647 0.844 1.00 95.56 109 HIS A N 1
ATOM 782 C CA . HIS A 1 109 ? -4.685 4.766 0.341 1.00 95.56 109 HIS A CA 1
ATOM 783 C C . HIS A 1 109 ? -3.837 3.504 0.594 1.00 95.56 109 HIS A C 1
ATOM 785 O O . HIS A 1 109 ? -2.975 3.167 -0.216 1.00 95.56 109 HIS A O 1
ATOM 791 N N . LEU A 1 110 ? -4.100 2.762 1.679 1.00 95.62 110 LEU A N 1
ATOM 792 C CA . LEU A 1 110 ? -3.397 1.512 1.993 1.00 95.62 110 LEU A CA 1
ATOM 793 C C . LEU A 1 110 ? -3.813 0.384 1.044 1.00 95.62 110 LEU A C 1
ATOM 795 O O . LEU A 1 110 ? -2.964 -0.380 0.592 1.00 95.62 110 LEU A O 1
ATOM 799 N N . LEU A 1 111 ? -5.112 0.272 0.742 1.00 97.50 111 LEU A N 1
ATOM 800 C CA . LEU A 1 111 ? -5.630 -0.704 -0.221 1.00 97.50 111 LEU A CA 1
ATOM 801 C C . LEU A 1 111 ? -5.055 -0.457 -1.619 1.00 97.50 111 LEU A C 1
ATOM 803 O O . LEU A 1 111 ? -4.528 -1.385 -2.229 1.00 97.50 111 LEU A O 1
ATOM 807 N N . LEU A 1 112 ? -5.091 0.795 -2.082 1.00 98.62 112 LEU A N 1
ATOM 808 C CA . LEU A 1 112 ? -4.519 1.195 -3.367 1.00 98.62 112 LEU A CA 1
ATOM 809 C C . LEU A 1 112 ? -3.011 0.930 -3.439 1.00 98.62 112 LEU A C 1
ATOM 811 O O . LEU A 1 112 ? -2.542 0.283 -4.367 1.00 98.62 112 LEU A O 1
ATOM 815 N N . SER A 1 113 ? -2.248 1.356 -2.429 1.00 98.19 113 SER A N 1
ATOM 816 C CA . SER A 1 113 ? -0.796 1.136 -2.377 1.00 98.19 113 SER A CA 1
ATOM 817 C C . SER A 1 113 ? -0.426 -0.353 -2.388 1.00 98.19 113 SER A C 1
ATOM 819 O O . SER A 1 113 ? 0.588 -0.749 -2.968 1.00 98.19 113 SER A O 1
ATOM 821 N N . ASN A 1 114 ? -1.235 -1.202 -1.751 1.00 98.06 114 ASN A N 1
ATOM 822 C CA . ASN A 1 114 ? -1.000 -2.644 -1.747 1.00 98.06 114 ASN A CA 1
ATOM 823 C C . ASN A 1 114 ? -1.391 -3.290 -3.080 1.00 98.06 114 ASN A C 1
ATOM 825 O O . ASN A 1 114 ? -0.664 -4.158 -3.565 1.00 98.06 114 ASN A O 1
ATOM 829 N N . ARG A 1 115 ? -2.503 -2.855 -3.688 1.00 98.69 115 ARG A N 1
ATOM 830 C CA . ARG A 1 115 ? -2.923 -3.331 -5.009 1.00 98.69 115 ARG A CA 1
ATOM 831 C C . ARG A 1 115 ? -1.947 -2.904 -6.099 1.00 98.69 115 ARG A C 1
ATOM 833 O O . ARG A 1 115 ? -1.616 -3.739 -6.930 1.00 98.69 115 ARG A O 1
ATOM 840 N N . SER A 1 116 ? -1.398 -1.692 -6.017 1.00 98.81 116 SER A N 1
ATOM 841 C CA . SER A 1 116 ? -0.330 -1.204 -6.892 1.00 98.81 116 SER A CA 1
ATOM 842 C C . SER A 1 116 ? 0.883 -2.143 -6.903 1.00 98.81 116 SER A C 1
ATOM 844 O O . SER A 1 116 ? 1.282 -2.619 -7.963 1.00 98.81 116 SER A O 1
ATOM 846 N N . GLY A 1 117 ? 1.408 -2.509 -5.725 1.00 98.31 117 GLY A N 1
ATOM 847 C CA . GLY A 1 117 ? 2.525 -3.458 -5.630 1.00 98.31 117 GLY A CA 1
ATOM 848 C C . GLY A 1 117 ? 2.205 -4.822 -6.254 1.00 98.31 117 GLY A C 1
ATOM 849 O O . GLY A 1 117 ? 2.987 -5.347 -7.040 1.00 98.31 117 GLY A O 1
ATOM 850 N N . VAL A 1 118 ? 1.016 -5.364 -5.977 1.00 98.56 118 VAL A N 1
ATOM 851 C CA . VAL A 1 118 ? 0.585 -6.651 -6.546 1.00 98.56 118 VAL A CA 1
ATOM 852 C C . VAL A 1 118 ? 0.376 -6.577 -8.063 1.00 98.56 118 VAL A C 1
ATOM 854 O O . VAL A 1 118 ? 0.725 -7.521 -8.768 1.00 98.56 118 VAL A O 1
ATOM 857 N N . ARG A 1 119 ? -0.162 -5.470 -8.590 1.00 98.69 119 ARG A N 1
ATOM 858 C CA . ARG A 1 119 ? -0.317 -5.253 -10.036 1.00 98.69 119 ARG A CA 1
ATOM 859 C C . ARG A 1 119 ? 1.037 -5.225 -10.747 1.00 98.69 119 ARG A C 1
ATOM 861 O O . ARG A 1 119 ? 1.166 -5.871 -11.784 1.00 98.69 119 ARG A O 1
ATOM 868 N N . LEU A 1 120 ? 2.065 -4.609 -10.153 1.00 98.19 120 LEU A N 1
ATOM 869 C CA . LEU A 1 120 ? 3.429 -4.649 -10.704 1.00 98.19 120 LEU A CA 1
ATOM 870 C C . LEU A 1 120 ? 3.985 -6.065 -10.803 1.00 98.19 120 LEU A C 1
ATOM 872 O O . LEU A 1 120 ? 4.565 -6.423 -11.830 1.00 98.19 120 LEU A O 1
ATOM 876 N N . GLU A 1 121 ? 3.806 -6.870 -9.756 1.00 97.88 121 GLU A N 1
ATOM 877 C CA . GLU A 1 121 ? 4.248 -8.268 -9.750 1.00 97.88 121 GLU A CA 1
ATOM 878 C C . GLU A 1 121 ? 3.477 -9.122 -10.771 1.00 97.88 121 GLU A C 1
ATOM 880 O O . GLU A 1 121 ? 4.035 -10.050 -11.355 1.00 97.88 121 GLU A O 1
ATOM 885 N N . LEU A 1 122 ? 2.217 -8.775 -11.046 1.00 98.19 122 LEU A N 1
ATOM 886 C CA . LEU A 1 122 ? 1.400 -9.383 -12.101 1.00 98.19 122 LEU A CA 1
ATOM 887 C C . LEU A 1 122 ? 1.722 -8.862 -13.515 1.00 98.19 122 LEU A C 1
ATOM 889 O O . LEU A 1 122 ? 1.178 -9.391 -14.484 1.00 98.19 122 LEU A O 1
ATOM 893 N N . GLY A 1 123 ? 2.601 -7.864 -13.647 1.00 97.88 123 GLY A N 1
ATOM 894 C CA . GLY A 1 123 ? 3.000 -7.272 -14.927 1.00 97.88 123 GLY A CA 1
ATOM 895 C C . GLY A 1 123 ? 2.103 -6.137 -15.435 1.00 97.88 123 GLY A C 1
ATOM 896 O O . GLY A 1 123 ? 2.341 -5.642 -16.530 1.00 97.88 123 GLY A O 1
ATOM 897 N N . ASP A 1 124 ? 1.113 -5.702 -14.654 1.00 98.56 124 ASP A N 1
ATOM 898 C CA . ASP A 1 124 ? 0.235 -4.567 -14.961 1.00 98.56 124 ASP A CA 1
ATOM 899 C C . ASP A 1 124 ? 0.828 -3.271 -14.383 1.00 98.56 124 ASP A C 1
ATOM 901 O O . ASP A 1 124 ? 0.464 -2.812 -13.296 1.00 98.56 124 ASP A O 1
ATOM 905 N N . ALA A 1 125 ? 1.824 -2.716 -15.074 1.00 98.62 125 ALA A N 1
ATOM 906 C CA . ALA A 1 125 ? 2.549 -1.543 -14.594 1.00 98.62 125 ALA A CA 1
ATOM 907 C C . ALA A 1 125 ? 1.745 -0.239 -14.747 1.00 98.62 125 ALA A C 1
ATOM 909 O O . ALA A 1 125 ? 1.831 0.637 -13.885 1.00 98.62 125 ALA A O 1
ATOM 910 N N . GLU A 1 126 ? 0.919 -0.121 -15.786 1.00 98.69 126 GLU A N 1
ATOM 911 C CA . GLU A 1 126 ? -0.025 0.982 -15.965 1.00 98.69 126 GLU A CA 1
ATOM 912 C C . GLU A 1 126 ? -1.066 1.017 -14.843 1.00 98.69 126 GLU A C 1
ATOM 914 O O . GLU A 1 126 ? -1.186 2.035 -14.157 1.00 98.69 126 GLU A O 1
ATOM 919 N N . GLY A 1 127 ? -1.753 -0.100 -14.579 1.00 98.62 127 GLY A N 1
ATOM 920 C CA . GLY A 1 127 ? -2.746 -0.177 -13.508 1.00 98.62 127 GLY A CA 1
ATOM 921 C C . GLY A 1 127 ? -2.131 0.004 -12.119 1.00 98.62 127 GLY A C 1
ATOM 922 O O . GLY A 1 127 ? -2.789 0.493 -11.195 1.00 98.62 127 GLY A O 1
ATOM 923 N N . ALA A 1 128 ? -0.859 -0.357 -11.943 1.00 98.81 128 ALA A N 1
ATOM 924 C CA . ALA A 1 128 ? -0.133 -0.065 -10.716 1.00 98.81 128 ALA A CA 1
ATOM 925 C C . ALA A 1 128 ? 0.168 1.426 -10.534 1.00 98.81 128 ALA A C 1
ATOM 927 O O . ALA A 1 128 ? 0.071 1.924 -9.408 1.00 98.81 128 ALA A O 1
ATOM 928 N N . LEU A 1 129 ? 0.526 2.134 -11.610 1.00 98.81 129 LEU A N 1
ATOM 929 C CA . LEU A 1 129 ? 0.758 3.576 -11.578 1.00 98.81 129 LEU A CA 1
ATOM 930 C C . LEU A 1 129 ? -0.539 4.338 -11.285 1.00 98.81 129 LEU A C 1
ATOM 932 O O . LEU A 1 129 ? -0.525 5.269 -10.483 1.00 98.81 129 LEU A O 1
ATOM 936 N N . GLU A 1 130 ? -1.658 3.919 -11.881 1.00 98.75 130 GLU A N 1
ATOM 937 C CA . GLU A 1 130 ? -2.987 4.469 -11.586 1.00 98.75 130 GLU A CA 1
ATOM 938 C C . GLU A 1 130 ? -3.325 4.348 -10.096 1.00 98.75 130 GLU A C 1
ATOM 940 O O . GLU A 1 130 ? -3.623 5.350 -9.444 1.00 98.75 130 GLU A O 1
ATOM 945 N N . ASP A 1 131 ? -3.185 3.146 -9.526 1.00 98.75 131 ASP A N 1
ATOM 946 C CA . ASP A 1 131 ? -3.426 2.923 -8.099 1.00 98.75 131 ASP A CA 1
ATOM 947 C C . ASP A 1 131 ? -2.492 3.763 -7.218 1.00 98.75 131 ASP A C 1
ATOM 949 O O . ASP A 1 131 ? -2.922 4.303 -6.198 1.00 98.75 131 ASP A O 1
ATOM 953 N N . ALA A 1 132 ? -1.218 3.890 -7.595 1.00 98.62 132 ALA A N 1
ATOM 954 C CA . ALA A 1 132 ? -0.244 4.666 -6.836 1.00 98.62 132 ALA A CA 1
ATOM 955 C C . ALA A 1 132 ? -0.555 6.174 -6.861 1.00 98.62 132 ALA A C 1
ATOM 957 O O . ALA A 1 132 ? -0.425 6.842 -5.834 1.00 98.62 132 ALA A O 1
ATOM 958 N N . ASN A 1 133 ? -1.021 6.696 -8.000 1.00 98.38 133 ASN A N 1
ATOM 959 C CA . ASN A 1 133 ? -1.478 8.080 -8.131 1.00 98.38 133 ASN A CA 1
ATOM 960 C C . ASN A 1 133 ? -2.699 8.339 -7.249 1.00 98.38 133 ASN A C 1
ATOM 962 O O . ASN A 1 133 ? -2.663 9.236 -6.407 1.00 98.38 133 ASN A O 1
ATOM 966 N N . SER A 1 134 ? -3.732 7.500 -7.354 1.00 98.25 134 SER A N 1
ATOM 967 C CA . SER A 1 134 ? -4.910 7.624 -6.493 1.00 98.25 134 SER A CA 1
ATOM 968 C C . SER A 1 134 ? -4.555 7.471 -5.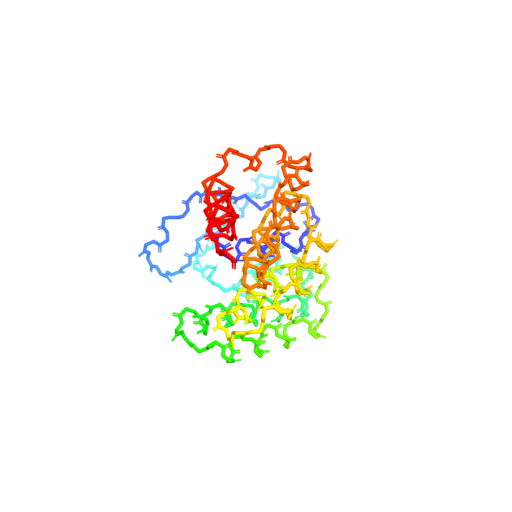010 1.00 98.25 134 SER A C 1
ATOM 970 O O . SER A 1 134 ? -5.178 8.101 -4.158 1.00 98.25 134 SER A O 1
ATOM 972 N N . ALA A 1 135 ? -3.543 6.658 -4.674 1.00 97.88 135 ALA A N 1
ATOM 973 C CA . ALA A 1 135 ? -3.105 6.496 -3.292 1.00 97.88 135 ALA A CA 1
ATOM 974 C C . ALA A 1 135 ? -2.482 7.790 -2.771 1.00 97.88 135 ALA A C 1
ATOM 976 O O . ALA A 1 135 ? -2.773 8.177 -1.646 1.00 97.88 135 ALA A O 1
ATOM 977 N N . ALA A 1 136 ? -1.658 8.459 -3.581 1.00 96.00 136 ALA A N 1
ATOM 978 C CA . ALA A 1 136 ? -1.055 9.741 -3.235 1.00 96.00 136 ALA A CA 1
ATOM 979 C C . ALA A 1 136 ? -2.105 10.854 -3.074 1.00 96.00 136 ALA A C 1
ATOM 981 O O . ALA A 1 136 ? -1.961 11.695 -2.191 1.00 96.00 136 ALA A O 1
ATOM 982 N N . GLU A 1 137 ? -3.166 10.841 -3.886 1.00 95.62 137 GLU A N 1
ATOM 983 C CA . GLU A 1 137 ? -4.254 11.827 -3.831 1.00 95.62 137 GLU A CA 1
ATOM 984 C C . GLU A 1 137 ? -5.092 11.724 -2.552 1.00 95.62 137 GLU A C 1
ATOM 986 O O . GLU A 1 137 ? -5.463 12.746 -1.977 1.00 95.62 137 GLU A O 1
ATOM 991 N N . CYS A 1 138 ? -5.387 10.504 -2.088 1.00 95.00 138 CYS A N 1
ATOM 992 C CA . CYS A 1 138 ? -6.240 10.284 -0.916 1.00 95.00 138 CYS A CA 1
ATOM 993 C C . CYS A 1 138 ? -5.469 9.973 0.379 1.00 95.00 138 CYS A C 1
ATOM 995 O O . CYS A 1 138 ? -6.080 9.611 1.389 1.00 95.00 138 CYS A O 1
ATOM 997 N N . ALA A 1 139 ? -4.136 10.012 0.362 1.00 92.56 139 ALA A N 1
ATOM 998 C CA . ALA A 1 139 ? -3.330 9.682 1.531 1.00 92.56 139 ALA A CA 1
ATOM 999 C C . ALA A 1 139 ? -3.211 10.849 2.524 1.00 92.56 139 ALA A C 1
ATOM 1001 O O . ALA A 1 139 ? -3.169 12.014 2.124 1.00 92.56 139 ALA A O 1
ATOM 1002 N N . PRO A 1 140 ? -3.080 10.554 3.831 1.00 90.62 140 PRO A N 1
ATOM 1003 C CA . PRO A 1 140 ? -2.719 11.567 4.811 1.00 90.62 140 PRO A CA 1
ATOM 1004 C C . PRO A 1 140 ? -1.287 12.092 4.570 1.00 90.62 140 PRO A C 1
ATOM 1006 O O . PRO A 1 140 ? -0.447 11.379 4.003 1.00 90.62 140 PRO A O 1
ATOM 1009 N N . PRO A 1 141 ? -0.964 13.312 5.044 1.00 87.94 141 PRO A N 1
ATOM 1010 C CA . PRO A 1 141 ? 0.384 13.864 4.948 1.00 87.94 141 PRO A CA 1
ATOM 1011 C C . PRO A 1 141 ? 1.445 12.918 5.523 1.00 87.94 141 PRO A C 1
ATOM 1013 O O . PRO A 1 141 ? 1.280 12.362 6.607 1.00 87.94 141 PRO A O 1
ATOM 1016 N N . GLY A 1 142 ? 2.558 12.760 4.805 1.00 87.62 142 GLY A N 1
ATOM 1017 C CA . GLY A 1 142 ? 3.689 11.934 5.232 1.00 87.62 142 GLY A CA 1
ATOM 1018 C C . GLY A 1 142 ? 3.621 10.477 4.770 1.00 87.62 142 GLY A C 1
ATOM 1019 O O . GLY A 1 142 ? 4.543 9.714 5.046 1.00 87.62 142 GLY A O 1
ATOM 1020 N N . PHE A 1 143 ? 2.582 10.074 4.031 1.00 91.88 143 PHE A N 1
ATOM 1021 C CA . PHE A 1 143 ? 2.504 8.740 3.431 1.00 91.88 143 PHE A CA 1
ATOM 1022 C C . PHE A 1 143 ? 3.385 8.621 2.173 1.00 91.88 143 PHE A C 1
ATOM 1024 O O . PHE A 1 143 ? 2.918 8.628 1.035 1.00 91.88 143 PHE A O 1
ATOM 1031 N N . THR A 1 144 ? 4.691 8.470 2.372 1.00 95.31 144 THR A N 1
ATOM 1032 C CA . THR A 1 144 ? 5.681 8.382 1.281 1.00 95.31 144 THR A CA 1
ATOM 1033 C C . THR A 1 144 ? 5.627 7.064 0.500 1.00 95.31 144 THR A C 1
ATOM 1035 O O . THR A 1 144 ? 6.170 6.980 -0.599 1.00 95.31 144 THR A O 1
ATOM 1038 N N . THR A 1 145 ? 4.916 6.050 1.008 1.00 95.38 145 THR A N 1
ATOM 1039 C CA . THR A 1 145 ? 4.754 4.750 0.328 1.00 95.38 145 THR A CA 1
ATOM 1040 C C . THR A 1 145 ? 4.086 4.898 -1.041 1.00 95.38 145 THR A C 1
ATOM 1042 O O . THR A 1 145 ? 4.470 4.199 -1.973 1.00 95.38 145 THR A O 1
ATOM 1045 N N . ALA A 1 146 ? 3.141 5.833 -1.207 1.00 95.81 146 ALA A N 1
ATOM 1046 C CA . ALA A 1 146 ? 2.525 6.081 -2.512 1.00 95.81 146 ALA A CA 1
ATOM 1047 C C . ALA A 1 146 ? 3.556 6.545 -3.558 1.00 95.81 146 ALA A C 1
ATOM 1049 O O . ALA A 1 146 ? 3.566 6.028 -4.671 1.00 95.81 146 ALA A O 1
ATOM 1050 N N . ALA A 1 147 ? 4.480 7.434 -3.176 1.00 97.19 147 ALA A N 1
ATOM 1051 C CA . ALA A 1 147 ? 5.560 7.881 -4.057 1.00 97.19 147 ALA A CA 1
ATOM 1052 C C . ALA A 1 147 ? 6.507 6.734 -4.436 1.00 97.19 147 ALA A C 1
ATOM 1054 O O . ALA A 1 147 ? 6.888 6.605 -5.595 1.00 97.19 147 ALA A O 1
ATOM 1055 N N . ILE A 1 148 ? 6.832 5.852 -3.485 1.00 98.25 148 ILE A N 1
ATOM 1056 C CA . ILE A 1 148 ? 7.629 4.646 -3.760 1.00 98.25 148 ILE A CA 1
ATOM 1057 C C . ILE A 1 148 ? 6.927 3.776 -4.814 1.00 98.25 148 ILE A C 1
ATOM 1059 O O . ILE A 1 148 ? 7.552 3.382 -5.795 1.00 98.25 148 ILE A O 1
ATOM 1063 N N . ARG A 1 149 ? 5.615 3.543 -4.671 1.00 98.31 149 ARG A N 1
ATOM 1064 C CA . ARG A 1 149 ? 4.825 2.774 -5.649 1.00 98.31 149 ARG A CA 1
ATOM 1065 C C . ARG A 1 149 ? 4.773 3.428 -7.030 1.00 98.31 149 ARG A C 1
ATOM 1067 O O . ARG A 1 149 ? 4.893 2.726 -8.031 1.00 98.31 149 ARG A O 1
ATOM 1074 N N . GLN A 1 150 ? 4.638 4.754 -7.095 1.00 98.56 150 GLN A N 1
ATOM 1075 C CA . GLN A 1 150 ? 4.687 5.499 -8.359 1.00 98.56 150 GLN A CA 1
ATOM 1076 C C . GLN A 1 150 ? 6.032 5.285 -9.063 1.00 98.56 150 GLN A C 1
ATOM 1078 O O . GLN A 1 150 ? 6.061 4.985 -10.254 1.00 98.56 150 GLN A O 1
ATOM 1083 N N . VAL A 1 151 ? 7.141 5.387 -8.327 1.00 98.44 151 VAL A N 1
ATOM 1084 C CA . VAL A 1 151 ? 8.498 5.198 -8.858 1.00 98.44 151 VAL A CA 1
ATOM 1085 C C . VAL A 1 151 ? 8.706 3.775 -9.358 1.00 98.44 151 VAL A C 1
ATOM 1087 O O . VAL A 1 151 ? 9.150 3.596 -10.488 1.00 98.44 151 VAL A O 1
ATOM 1090 N N . GLU A 1 152 ? 8.339 2.767 -8.565 1.00 98.44 152 GLU A N 1
ATOM 1091 C CA . GLU A 1 152 ? 8.427 1.356 -8.962 1.00 98.44 152 GLU A CA 1
ATOM 1092 C C . GLU A 1 152 ? 7.650 1.094 -10.263 1.00 98.44 152 GLU A C 1
ATOM 1094 O O . GLU A 1 152 ? 8.164 0.444 -11.175 1.00 98.44 152 GLU A O 1
ATOM 1099 N N . ALA A 1 153 ? 6.447 1.661 -10.397 1.00 98.69 153 ALA A N 1
ATOM 1100 C CA . ALA A 1 153 ? 5.659 1.545 -11.617 1.00 98.69 153 ALA A CA 1
ATOM 1101 C C . ALA A 1 153 ? 6.298 2.269 -12.808 1.00 98.69 153 ALA A C 1
ATOM 1103 O O . ALA A 1 153 ? 6.433 1.690 -13.885 1.00 98.69 153 ALA A O 1
ATOM 1104 N N . LEU A 1 154 ? 6.768 3.503 -12.621 1.00 98.69 154 LEU A N 1
ATOM 1105 C CA . LEU A 1 154 ? 7.432 4.276 -13.674 1.00 98.69 154 LEU A CA 1
ATOM 1106 C C . LEU A 1 154 ? 8.725 3.609 -14.159 1.00 98.69 154 LEU A C 1
ATOM 1108 O O . LEU A 1 154 ? 8.987 3.617 -15.360 1.00 98.69 154 LEU A O 1
ATOM 1112 N N . LEU A 1 155 ? 9.493 2.983 -13.264 1.00 98.25 155 LEU A N 1
ATOM 1113 C CA . LEU A 1 155 ? 10.665 2.180 -13.619 1.00 98.25 155 LEU A CA 1
ATOM 1114 C C . LEU A 1 155 ? 10.282 0.986 -14.503 1.00 98.25 155 LEU A C 1
ATOM 1116 O O . LEU A 1 155 ? 10.925 0.752 -15.525 1.00 98.25 155 LEU A O 1
ATOM 1120 N N . ARG A 1 156 ? 9.207 0.259 -14.161 1.00 98.12 156 ARG A N 1
ATOM 1121 C CA . ARG A 1 156 ? 8.710 -0.867 -14.976 1.00 98.12 156 ARG A CA 1
ATOM 1122 C C . ARG A 1 156 ? 8.207 -0.422 -16.349 1.00 98.12 156 ARG A C 1
ATOM 1124 O O . ARG A 1 156 ? 8.386 -1.156 -17.314 1.00 98.12 156 ARG A O 1
ATOM 1131 N N . LEU A 1 157 ? 7.665 0.790 -16.443 1.00 98.12 157 LEU A N 1
ATOM 1132 C CA . LEU A 1 157 ? 7.244 1.430 -17.695 1.00 98.12 157 LEU A CA 1
ATOM 1133 C C . LEU A 1 157 ? 8.388 2.100 -18.474 1.00 98.12 157 LEU A C 1
ATOM 1135 O O . LEU A 1 157 ? 8.131 2.733 -19.495 1.00 98.12 157 LEU A O 1
ATOM 1139 N N . GLN A 1 158 ? 9.628 2.023 -17.982 1.00 97.56 158 GLN A N 1
ATOM 1140 C CA . GLN A 1 158 ? 10.799 2.720 -18.528 1.00 97.56 158 GLN A CA 1
ATOM 1141 C C . GLN A 1 158 ? 10.664 4.254 -18.609 1.00 97.56 158 GLN A C 1
ATOM 1143 O O . GLN A 1 158 ? 11.336 4.933 -19.384 1.00 97.56 158 GLN A O 1
ATOM 1148 N N . ARG A 1 159 ? 9.810 4.845 -17.768 1.00 98.06 159 ARG A N 1
ATOM 1149 C CA . ARG A 1 159 ? 9.578 6.295 -17.679 1.00 98.06 159 ARG A CA 1
ATOM 1150 C C . ARG A 1 159 ? 10.502 6.922 -16.631 1.00 98.06 159 ARG A C 1
ATOM 1152 O O . ARG A 1 159 ? 10.051 7.545 -15.672 1.00 98.06 159 ARG A O 1
ATOM 1159 N N . PHE A 1 160 ? 11.812 6.751 -16.806 1.00 97.44 160 PHE A N 1
ATOM 1160 C CA . PHE A 1 160 ? 12.817 7.036 -15.771 1.00 97.44 160 PHE A CA 1
ATOM 1161 C C . PHE A 1 160 ? 12.893 8.511 -15.349 1.00 97.44 160 PHE A C 1
ATOM 1163 O O . PHE A 1 160 ? 13.025 8.815 -14.166 1.00 97.44 160 PHE A O 1
ATOM 1170 N N . ARG A 1 161 ? 12.745 9.448 -16.296 1.00 96.31 161 ARG A N 1
ATOM 1171 C CA . ARG A 1 161 ? 12.725 10.891 -15.988 1.00 96.31 161 ARG A CA 1
ATOM 1172 C C . ARG A 1 161 ? 11.542 11.259 -15.091 1.00 96.31 161 ARG A C 1
ATOM 1174 O O . ARG A 1 161 ? 11.732 11.906 -14.066 1.00 96.31 161 ARG A O 1
ATOM 1181 N N . ALA A 1 162 ? 10.353 10.756 -15.422 1.00 97.88 162 ALA A N 1
ATOM 1182 C CA . ALA A 1 162 ? 9.160 10.944 -14.603 1.00 97.88 162 ALA A CA 1
ATOM 1183 C C . ALA A 1 162 ? 9.315 10.302 -13.211 1.00 97.88 162 ALA A C 1
ATOM 1185 O O . ALA A 1 162 ? 8.834 10.851 -12.222 1.00 97.88 162 ALA A O 1
ATOM 1186 N N . ALA A 1 163 ? 10.018 9.166 -13.108 1.00 98.19 163 ALA A N 1
ATOM 1187 C CA . ALA A 1 163 ? 10.327 8.543 -11.821 1.00 98.19 163 ALA A CA 1
ATOM 1188 C C . ALA A 1 163 ? 11.199 9.457 -10.937 1.00 98.19 163 ALA A C 1
ATOM 1190 O O . ALA A 1 163 ? 10.909 9.633 -9.753 1.00 98.19 163 ALA A O 1
ATOM 1191 N N . MET A 1 164 ? 12.220 10.103 -11.515 1.00 97.62 164 MET A N 1
ATOM 1192 C CA . MET A 1 164 ? 13.058 11.069 -10.794 1.00 97.62 164 MET A CA 1
ATOM 1193 C C . MET A 1 164 ? 12.260 12.307 -10.360 1.00 97.62 164 MET A C 1
ATOM 1195 O O . MET A 1 164 ? 12.352 12.737 -9.210 1.00 97.62 164 MET A O 1
ATOM 1199 N N . GLU A 1 165 ? 11.434 12.862 -11.248 1.00 97.25 165 GLU A N 1
ATOM 1200 C CA . GLU A 1 165 ? 10.557 13.997 -10.926 1.00 97.25 165 GLU A CA 1
ATOM 1201 C C . GLU A 1 165 ? 9.597 13.666 -9.775 1.00 97.25 165 GLU A C 1
ATOM 1203 O O . GLU A 1 165 ? 9.421 14.473 -8.859 1.00 97.25 165 GLU A O 1
ATOM 1208 N N . CYS A 1 166 ? 9.035 12.453 -9.773 1.00 96.69 166 CYS A N 1
ATOM 1209 C CA . CYS A 1 166 ? 8.190 11.950 -8.694 1.00 96.69 166 CYS A CA 1
ATOM 1210 C C . CYS A 1 166 ? 8.931 11.940 -7.343 1.00 96.69 166 CYS A C 1
ATOM 1212 O O . CYS A 1 166 ? 8.407 12.471 -6.358 1.00 96.69 166 CYS A O 1
ATOM 1214 N N . LEU A 1 167 ? 10.168 11.424 -7.294 1.00 95.69 167 LEU A N 1
ATOM 1215 C CA . LEU A 1 167 ? 10.993 11.415 -6.076 1.00 95.69 167 LEU A CA 1
ATOM 1216 C C . LEU A 1 167 ? 11.291 12.821 -5.558 1.00 95.69 167 LEU A C 1
ATOM 1218 O O . LEU A 1 167 ? 11.160 13.080 -4.359 1.00 95.69 167 LEU A O 1
ATOM 1222 N N . LEU A 1 168 ? 11.664 13.741 -6.449 1.00 95.69 168 LEU A N 1
ATOM 1223 C CA . LEU A 1 168 ? 11.964 15.124 -6.076 1.00 95.69 168 LEU A CA 1
ATOM 1224 C C . LEU A 1 168 ? 10.721 15.841 -5.542 1.00 95.69 168 LEU A C 1
ATOM 1226 O O . LEU A 1 168 ? 10.794 16.514 -4.512 1.00 95.69 168 LEU A O 1
ATOM 1230 N N . ALA A 1 169 ? 9.566 15.645 -6.182 1.00 95.00 169 ALA A N 1
ATOM 1231 C CA . ALA A 1 169 ? 8.303 16.202 -5.715 1.00 95.00 169 ALA A CA 1
ATOM 1232 C C . ALA A 1 169 ? 7.887 15.612 -4.354 1.00 95.00 169 ALA A C 1
ATOM 1234 O O . ALA A 1 169 ? 7.414 16.339 -3.478 1.00 95.00 169 ALA A O 1
ATOM 1235 N N . ALA A 1 170 ? 8.087 14.308 -4.139 1.00 94.62 170 ALA A N 1
ATOM 1236 C CA . ALA A 1 170 ? 7.831 13.662 -2.854 1.00 94.62 170 ALA A CA 1
ATOM 1237 C C . ALA A 1 170 ? 8.754 14.199 -1.748 1.00 94.62 170 ALA A C 1
ATOM 1239 O O . ALA A 1 170 ? 8.274 14.531 -0.665 1.00 94.62 170 ALA A O 1
ATOM 1240 N N . LYS A 1 171 ? 10.052 14.375 -2.037 1.00 95.50 171 LYS A N 1
ATOM 1241 C CA . LYS A 1 171 ? 11.020 15.008 -1.127 1.00 95.50 171 LYS A CA 1
ATOM 1242 C C . LYS A 1 171 ? 10.630 16.445 -0.788 1.00 95.50 171 LYS A C 1
ATOM 1244 O O . LYS A 1 171 ? 10.732 16.847 0.364 1.00 95.50 171 LYS A O 1
ATOM 1249 N N . GLN A 1 172 ? 10.174 17.228 -1.762 1.00 94.50 172 GLN A N 1
ATOM 1250 C CA . GLN A 1 172 ? 9.768 18.612 -1.513 1.00 94.50 172 GLN A CA 1
ATOM 1251 C C . GLN A 1 172 ? 8.554 18.689 -0.577 1.00 94.50 172 GLN A C 1
ATOM 1253 O O . GLN A 1 172 ? 8.526 19.527 0.323 1.00 94.50 172 GLN A O 1
ATOM 1258 N N . ARG A 1 173 ? 7.568 17.802 -0.761 1.00 92.31 173 ARG A N 1
ATOM 1259 C CA . ARG A 1 173 ? 6.388 17.709 0.118 1.00 92.31 173 ARG A CA 1
ATOM 1260 C C . ARG A 1 173 ? 6.745 17.180 1.506 1.00 92.31 173 ARG A C 1
ATOM 1262 O O . ARG A 1 173 ? 6.170 17.618 2.500 1.00 92.31 173 ARG A O 1
ATOM 1269 N N . HIS A 1 174 ? 7.690 16.247 1.573 1.00 92.69 174 HIS A N 1
ATOM 1270 C CA . HIS A 1 174 ? 8.110 15.580 2.799 1.00 92.69 174 HIS A CA 1
ATOM 1271 C C . HIS A 1 174 ? 9.641 15.555 2.891 1.00 92.69 174 HIS A C 1
ATOM 1273 O O . HIS A 1 174 ? 10.246 14.540 2.548 1.00 92.69 174 HIS A O 1
ATOM 1279 N N . PRO A 1 175 ? 10.288 16.633 3.382 1.00 93.44 175 PRO A N 1
ATOM 1280 C CA . PRO A 1 175 ? 11.750 16.725 3.417 1.00 93.44 175 PRO A CA 1
ATOM 1281 C C . PRO A 1 175 ? 12.431 15.558 4.137 1.00 93.44 175 PRO A C 1
ATOM 1283 O O . PRO A 1 175 ? 13.421 15.039 3.638 1.00 93.44 175 PRO A O 1
ATOM 1286 N N . GLY A 1 176 ? 11.847 15.062 5.235 1.00 93.19 176 GLY A N 1
ATOM 1287 C CA . GLY A 1 176 ? 12.369 13.893 5.958 1.00 93.19 176 GLY A CA 1
ATOM 1288 C C . GLY A 1 176 ? 12.318 12.577 5.170 1.00 93.19 176 GLY A C 1
ATOM 1289 O O . GLY A 1 176 ? 12.921 11.593 5.586 1.00 93.19 176 GLY A O 1
ATOM 1290 N N . PHE A 1 177 ? 11.635 12.531 4.018 1.00 94.00 177 PHE A N 1
ATOM 1291 C CA . PHE A 1 177 ? 11.657 11.360 3.143 1.00 94.00 177 PHE A CA 1
ATOM 1292 C C . PHE A 1 177 ? 13.067 11.090 2.608 1.00 94.00 177 PHE A C 1
ATOM 1294 O O . PHE A 1 177 ? 13.442 9.925 2.487 1.00 94.00 177 PHE A O 1
ATOM 1301 N N . SER A 1 178 ? 13.877 12.130 2.355 1.00 94.12 178 SER A N 1
AT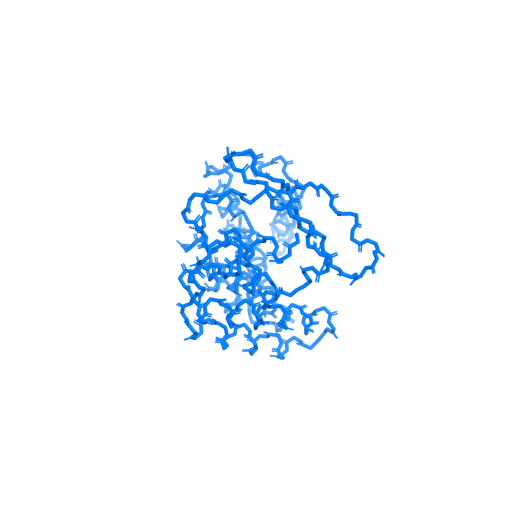OM 1302 C CA . SER A 1 178 ? 15.228 11.938 1.812 1.00 94.12 178 SER A CA 1
ATOM 1303 C C . SER A 1 178 ? 16.185 11.211 2.751 1.00 94.12 178 SER A C 1
ATOM 1305 O O . SER A 1 178 ? 17.178 10.655 2.290 1.00 94.12 178 SER A O 1
ATOM 1307 N N . ASP A 1 179 ? 15.870 11.171 4.043 1.00 94.88 179 ASP A N 1
ATOM 1308 C CA . ASP A 1 179 ? 16.699 10.521 5.057 1.00 94.88 179 ASP A CA 1
ATOM 1309 C C . ASP A 1 179 ? 16.350 9.028 5.217 1.00 94.88 179 ASP A C 1
ATOM 1311 O O . ASP A 1 179 ? 16.964 8.314 6.008 1.00 94.88 179 ASP A O 1
ATOM 1315 N N . THR A 1 180 ? 15.355 8.533 4.471 1.00 94.69 180 THR A N 1
ATOM 1316 C CA . THR A 1 180 ? 14.896 7.140 4.548 1.00 94.69 180 THR A CA 1
ATOM 1317 C C . THR A 1 180 ? 15.683 6.217 3.618 1.00 94.69 180 THR A C 1
ATOM 1319 O O . THR A 1 180 ? 16.030 6.583 2.495 1.00 94.69 180 THR A O 1
ATOM 1322 N N . ASN A 1 181 ? 15.891 4.966 4.044 1.00 96.25 181 ASN A N 1
ATOM 1323 C CA . ASN A 1 181 ? 16.525 3.939 3.207 1.00 96.25 181 ASN A CA 1
ATOM 1324 C C . ASN A 1 181 ? 15.739 3.667 1.915 1.00 96.25 181 ASN A C 1
ATOM 1326 O O . ASN A 1 181 ? 16.343 3.410 0.877 1.00 96.25 181 ASN A O 1
ATOM 1330 N N . ASP A 1 182 ? 14.405 3.741 1.967 1.00 94.56 182 ASP A N 1
ATOM 1331 C CA . ASP A 1 182 ? 13.564 3.553 0.784 1.00 94.56 182 ASP A CA 1
ATOM 1332 C C . ASP A 1 182 ? 13.795 4.648 -0.262 1.00 94.56 182 ASP A C 1
ATOM 1334 O O . ASP A 1 182 ? 13.909 4.341 -1.446 1.00 94.56 182 ASP A O 1
ATOM 1338 N N . TYR A 1 183 ? 13.933 5.910 0.161 1.00 96.25 183 TYR A N 1
ATOM 1339 C CA . TYR A 1 183 ? 14.271 6.997 -0.757 1.00 96.25 183 TYR A CA 1
ATOM 1340 C C . TYR A 1 183 ? 15.628 6.764 -1.423 1.00 96.25 183 TYR A C 1
ATOM 1342 O O . TYR A 1 183 ? 15.739 6.870 -2.643 1.00 96.25 183 TYR A O 1
ATOM 1350 N N . GLN A 1 184 ? 16.648 6.407 -0.636 1.00 97.44 184 GLN A N 1
ATOM 1351 C CA . GLN A 1 184 ? 17.995 6.151 -1.157 1.00 97.44 184 GLN A CA 1
ATOM 1352 C C . GLN A 1 184 ? 18.005 4.988 -2.158 1.00 97.44 184 GLN A C 1
ATOM 1354 O O . GLN A 1 184 ? 18.626 5.097 -3.215 1.00 97.44 184 GLN A O 1
ATOM 1359 N N . ARG A 1 185 ? 17.255 3.913 -1.872 1.00 97.94 185 ARG A N 1
ATOM 1360 C CA . ARG A 1 185 ? 17.051 2.792 -2.801 1.00 97.94 185 ARG A CA 1
ATOM 1361 C C . ARG A 1 185 ? 16.423 3.265 -4.111 1.00 97.94 185 ARG A C 1
ATOM 1363 O O . ARG A 1 185 ? 16.991 3.033 -5.170 1.00 97.94 185 ARG A O 1
ATOM 1370 N N . CYS A 1 186 ? 15.293 3.968 -4.042 1.00 97.75 186 CYS A N 1
ATOM 1371 C CA . CYS A 1 186 ? 14.599 4.446 -5.235 1.00 97.75 186 CYS A CA 1
ATOM 1372 C C . CYS A 1 186 ? 15.464 5.389 -6.084 1.00 97.75 186 CYS A C 1
ATOM 1374 O O . CYS A 1 186 ? 15.435 5.293 -7.307 1.00 97.75 186 CYS A O 1
ATOM 1376 N N . VAL A 1 187 ? 16.245 6.282 -5.466 1.00 97.94 187 VAL A N 1
ATOM 1377 C CA . VAL A 1 187 ? 17.186 7.144 -6.202 1.00 97.94 187 VAL A CA 1
ATOM 1378 C C . VAL A 1 187 ? 18.235 6.305 -6.928 1.00 97.94 187 VAL A C 1
ATOM 1380 O O . VAL A 1 187 ? 18.457 6.530 -8.115 1.00 97.94 187 VAL A O 1
ATOM 1383 N N . ALA A 1 188 ? 18.843 5.329 -6.249 1.00 98.00 188 ALA A N 1
ATOM 1384 C CA . ALA A 1 188 ? 19.839 4.450 -6.855 1.00 98.00 188 ALA A CA 1
ATOM 1385 C C . ALA A 1 188 ? 19.264 3.666 -8.048 1.00 98.00 188 ALA A C 1
ATOM 1387 O O . ALA A 1 188 ? 19.882 3.644 -9.111 1.00 98.00 188 ALA A O 1
ATOM 1388 N N . ASP A 1 189 ? 18.061 3.101 -7.902 1.00 97.88 189 ASP A N 1
ATOM 1389 C CA . ASP A 1 189 ? 17.383 2.350 -8.965 1.00 97.88 189 ASP A CA 1
ATOM 1390 C C . ASP A 1 189 ? 17.096 3.231 -10.194 1.00 97.88 189 ASP A C 1
ATOM 1392 O O . ASP A 1 189 ? 17.334 2.823 -11.332 1.00 97.88 189 ASP A O 1
ATOM 1396 N N . VAL A 1 190 ? 16.617 4.464 -9.980 1.00 97.88 190 VAL A N 1
ATOM 1397 C CA . VAL A 1 190 ? 16.330 5.410 -11.072 1.00 97.88 190 VAL A CA 1
ATOM 1398 C C . VAL A 1 190 ? 17.611 5.895 -11.751 1.00 97.88 190 VAL A C 1
ATOM 1400 O O . VAL A 1 190 ? 17.648 5.953 -12.979 1.00 97.88 190 VAL A O 1
ATOM 1403 N N . CYS A 1 191 ? 18.664 6.212 -10.992 1.00 97.06 191 CYS A N 1
ATOM 1404 C CA . CYS A 1 191 ? 19.963 6.601 -11.548 1.00 97.06 191 CYS A CA 1
ATOM 1405 C C . CYS A 1 191 ? 20.562 5.484 -12.409 1.00 97.06 191 CYS A C 1
ATOM 1407 O O . CYS A 1 191 ? 20.908 5.730 -13.562 1.00 97.06 191 CYS A O 1
ATOM 1409 N N . ALA A 1 192 ? 20.596 4.251 -11.898 1.00 96.94 192 ALA A N 1
ATOM 1410 C CA . ALA A 1 192 ? 21.108 3.105 -12.645 1.00 96.94 192 ALA A CA 1
ATOM 1411 C C . ALA A 1 192 ? 20.314 2.856 -13.941 1.00 96.94 192 ALA A C 1
ATOM 1413 O O . ALA A 1 192 ? 20.894 2.547 -14.981 1.00 96.94 192 ALA A O 1
ATOM 1414 N N . ALA A 1 193 ? 18.988 3.023 -13.903 1.00 96.06 193 ALA A N 1
ATOM 1415 C CA . ALA A 1 193 ? 18.143 2.869 -15.083 1.00 96.06 193 ALA A CA 1
ATOM 1416 C C . ALA A 1 193 ? 18.364 3.974 -16.134 1.00 96.06 193 ALA A C 1
ATOM 1418 O O . ALA A 1 193 ? 18.349 3.687 -17.330 1.00 96.06 193 ALA A O 1
ATOM 1419 N N . LEU A 1 194 ? 18.595 5.221 -15.703 1.00 94.62 194 LEU A N 1
ATOM 1420 C CA . LEU A 1 194 ? 18.936 6.335 -16.595 1.00 94.62 194 LEU A CA 1
ATOM 1421 C C . LEU A 1 194 ? 20.285 6.109 -17.285 1.00 94.62 194 LEU A C 1
ATOM 1423 O O . LEU A 1 194 ? 20.360 6.213 -18.506 1.00 94.62 194 LEU A O 1
ATOM 1427 N N . GLU A 1 195 ? 21.316 5.733 -16.526 1.00 94.25 195 GLU A N 1
ATOM 1428 C CA . GLU A 1 195 ? 22.647 5.431 -17.068 1.00 94.25 195 GLU A CA 1
ATOM 1429 C C . GLU A 1 195 ? 22.591 4.276 -18.078 1.00 94.25 195 GLU A C 1
ATOM 1431 O O . GLU A 1 195 ? 23.146 4.368 -19.170 1.00 94.25 195 GLU A O 1
ATOM 1436 N N . ALA A 1 196 ? 21.862 3.202 -17.759 1.00 92.31 196 ALA A N 1
ATOM 1437 C CA . ALA A 1 196 ? 21.705 2.064 -18.663 1.00 92.31 196 ALA A CA 1
ATOM 1438 C C . ALA A 1 196 ? 20.988 2.432 -19.976 1.00 92.31 196 ALA A C 1
ATOM 1440 O O . ALA A 1 196 ? 21.297 1.854 -21.019 1.00 92.31 196 ALA A O 1
ATOM 1441 N N . ALA A 1 197 ? 20.049 3.383 -19.939 1.00 89.50 197 ALA A N 1
ATOM 1442 C CA . ALA A 1 197 ? 19.332 3.854 -21.122 1.00 89.50 197 ALA A CA 1
ATOM 1443 C C . ALA A 1 197 ? 20.191 4.765 -22.017 1.00 89.50 197 ALA A C 1
ATOM 1445 O O . ALA A 1 197 ? 20.028 4.740 -23.232 1.00 89.50 197 ALA A O 1
ATOM 1446 N N . GLU A 1 198 ? 21.120 5.537 -21.446 1.00 82.69 198 GLU A N 1
ATOM 1447 C CA . GLU A 1 198 ? 22.047 6.397 -22.204 1.00 82.69 198 GLU A CA 1
ATOM 1448 C C . GLU A 1 198 ? 23.144 5.605 -22.938 1.00 82.69 198 GLU A C 1
ATOM 1450 O O . GLU A 1 198 ? 23.724 6.096 -23.905 1.00 82.69 198 GLU A O 1
ATOM 1455 N N . VAL A 1 199 ? 23.420 4.373 -22.501 1.00 75.31 199 VAL A N 1
ATOM 1456 C CA . VAL A 1 199 ? 24.436 3.484 -23.093 1.00 75.31 199 VAL A CA 1
ATOM 1457 C C . VAL A 1 199 ? 23.882 2.649 -24.263 1.00 75.31 199 VAL A C 1
ATOM 1459 O O . VAL A 1 199 ? 24.656 2.039 -25.002 1.00 75.31 199 VAL A O 1
ATOM 1462 N N . GLN A 1 200 ? 22.561 2.617 -24.471 1.00 58.31 200 GLN A N 1
ATOM 1463 C CA . GLN A 1 200 ? 21.950 1.911 -25.604 1.00 58.31 200 GLN A CA 1
ATOM 1464 C C . GLN A 1 200 ? 22.038 2.771 -26.886 1.00 58.31 200 GLN A C 1
ATOM 1466 O O . GLN A 1 200 ? 21.515 3.885 -26.882 1.00 58.31 200 GLN A O 1
ATOM 1471 N N . PRO A 1 201 ? 22.725 2.296 -27.948 1.00 50.56 201 PRO A N 1
ATOM 1472 C CA . PRO A 1 201 ? 22.980 3.063 -29.173 1.00 50.56 201 PRO A CA 1
ATOM 1473 C C . PRO A 1 201 ? 21.747 3.261 -30.062 1.00 50.56 201 PRO A C 1
ATOM 1475 O O . PRO A 1 201 ? 20.843 2.394 -30.043 1.00 50.56 201 PRO A O 1
#

Organism: NCBI:txid2649997

pLDDT: mean 89.96, std 9.97, range [50.56, 98.81]

Radius of gyration: 19.45 Å; Cα contacts (8 Å, |Δi|>4): 250; chains: 1; bounding box: 44×35×66 Å

Mean predicted aligned error: 6.3 Å

InterPro domains:
  IPR011990 Tetratricopeptide-like helical domain superfamily [G3DSA:1.25.40.10] (71-188)
  IPR011990 Tetratricopeptide-like helical domain superfamily [SSF48452] (72-180)

Sequence (201 aa):
MQVLQFARDLAVPGIEVVSCGCLGACGSGPNVAVIPLDGTAPLVLRHISTPQRAADMLREVCCAQVDEALLKATELRLAGNAAARSGDLKRACALYTVGLELEPHAGRHLLLSNRSGVRLELGDAEGALEDANSAAECAPPGFTTAAIRQVEALLRLQRFRAAMECLLAAKQRHPGFSDTNDYQRCVADVCAALEAAEVQP

Solvent-accessible surface area (backbone atoms only — not comparable to full-atom values): 11081 Å² total; per-residue (Å²): 110,75,44,60,50,52,62,50,60,63,62,50,86,96,64,85,85,80,86,76,90,74,87,73,82,80,78,55,49,51,66,48,76,48,74,54,91,87,71,54,82,67,47,77,46,74,50,45,59,38,62,67,50,48,47,52,48,40,32,74,75,65,70,46,86,72,61,64,45,42,52,50,25,50,52,27,38,52,51,13,53,51,27,43,76,72,66,40,39,70,59,13,41,50,30,22,50,58,21,54,75,51,63,30,94,47,67,50,28,56,37,27,39,52,33,14,56,40,27,45,78,73,66,39,29,67,66,8,30,52,27,7,51,56,10,52,73,65,40,64,92,84,59,58,65,18,52,52,41,32,30,57,19,24,52,73,67,69,38,39,68,60,23,51,52,47,51,52,53,47,28,71,79,32,62,75,46,64,80,35,71,67,44,52,49,52,50,50,54,42,50,54,52,47,56,58,57,73,70,58,131